Protein 8DJF (pdb70)

Solvent-accessible surface area: 11806 Å² total; per-residue (Å²): 111,83,81,80,81,53,8,69,132,7,22,12,0,3,2,10,5,1,26,115,103,15,5,1,0,0,0,10,4,95,28,72,21,0,4,40,3,76,95,110,44,168,96,70,81,20,7,121,0,76,13,0,0,4,0,9,10,28,2,70,64,44,55,0,7,0,0,2,2,0,3,34,13,106,97,47,33,52,19,50,111,171,84,57,116,27,1,9,0,16,46,0,42,28,171,81,19,120,55,58,81,46,34,83,112,15,56,164,132,92,2,57,0,0,4,11,10,15,7,4,132,99,4,0,0,1,0,0,5,35,7,8,130,92,92,226,77,88,26,67,0,2,0,15,6,0,73,56,68,37,103,86,20,22,92,20,1,102,49,22,78,12,0,7,0,8,4,7,9,50,109,30,51,25,0,9,0,0,6,20,49,33,0,107,0,49,13,2,73,18,83,26,81,1,77,21,98,142,110,30,133,65,32,15,50,22,49,88,156,35,45,0,13,0,12,15,10,0,46,67,4,14,0,0,0,0,0,31,66,58,5,6,0,0,0,0,16,70,114,9,75,74,66,70,70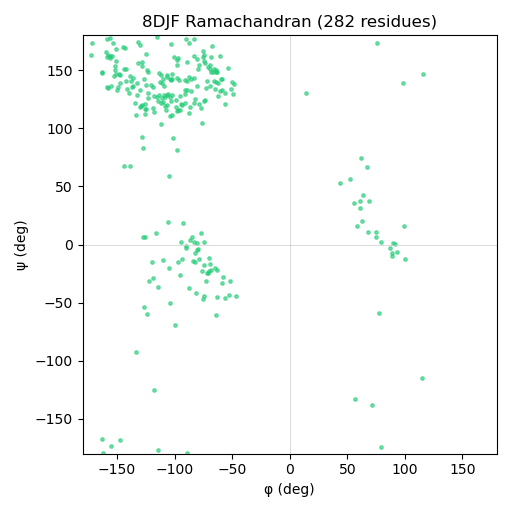,26,103,18,60,10,150,12,0,1,6,3,10,14,2,25,119,113,27,85,13,0,19,0,0,4,2,41,119,7,28,0,3,2,2,60,18,88,60,53,2,24,38,71,18,68,21,46,145

Sequence (293 aa):
SNVRVLATDLAFPEGPVVMPDGSVVLVEIRAQQLTRVWPDGRRKEVVAKVPGGPNGAALGPDGKMYICNNGGFGWMPGAPAPHEYIGGSIQRVDLQSGEVVETLFDKCGEHPLKGPNDLVFDKHGGLWFTDLGKRRARDMDVGAAYYIKPGMTEITEEQVFGTLPLNGIGLSPDEATMYAAETPTGRLWAFDLSGPGEVKPKGKPICGLGGYQMFDSLAVEASGNVCVATLVSGCISVIAPDGTLVEQVPTGDRVTTNIAFGGPDLKTAYITLSGKGELIAMDWSRPGLPLNFLNK

Structure (mmCIF, N/CA/C/O backbone):
data_8DJF
#
_entry.id   8DJF
#
_cell.length_a   47.510
_cell.length_b   47.510
_cell.length_c   199.020
_cell.angle_alpha   90.000
_cell.angle_beta   90.000
_cell.angle_gamma   120.000
#
_symmetry.space_group_name_H-M   'P 32 2 1'
#
loop_
_entity.id
_entity.type
_entity.pdbx_description
1 polymer Gluconolactonase
2 non-polymer 'CALCIUM ION'
3 non-polymer 'SODIUM ION'
4 non-polymer (5S)-5-methyloxolane-2,2-diol
5 water water
#
loop_
_atom_site.group_PDB
_atom_site.id
_atom_site.type_symbol
_atom_site.label_atom_id
_atom_site.label_alt_id
_atom_site.label_comp_id
_atom_site.label_asym_id
_atom_site.label_entity_id
_atom_site.label_seq_id
_atom_site.pdbx_PDB_ins_code
_atom_site.Cartn_x
_atom_site.Cartn_y
_atom_site.Cartn_z
_atom_site.occupancy
_atom_site.B_iso_or_equiv
_atom_site.auth_seq_id
_atom_site.auth_comp_id
_atom_site.auth_asym_id
_atom_site.auth_atom_id
_atom_site.pdbx_PDB_model_num
ATOM 1 N N . SER A 1 5 ? 11.25012 -16.87264 -17.42719 1.000 73.39804 2 SER A N 1
ATOM 2 C CA . SER A 1 5 ? 12.13774 -15.78301 -17.04537 1.000 76.14281 2 SER A CA 1
ATOM 3 C C . SER A 1 5 ? 13.55621 -16.30878 -16.85823 1.000 78.13751 2 SER A C 1
ATOM 4 O O . SER A 1 5 ? 13.97661 -16.58618 -15.73703 1.000 82.47502 2 SER A O 1
ATOM 11 N N . ASN A 1 6 ? 14.27912 -16.46241 -17.96583 1.000 86.95035 3 ASN A N 1
ATOM 12 C CA . ASN A 1 6 ? 15.68752 -16.85148 -17.94639 1.000 84.77262 3 ASN A CA 1
ATOM 13 C C . ASN A 1 6 ? 16.51673 -15.57588 -17.82617 1.000 84.34879 3 ASN A C 1
ATOM 14 O O . ASN A 1 6 ? 16.53885 -14.75092 -18.74579 1.000 78.37261 3 ASN A O 1
ATOM 25 N N . VAL A 1 7 ? 17.19487 -15.41218 -16.69773 1.000 69.55059 4 VAL A N 1
ATOM 26 C CA . VAL A 1 7 ? 17.92820 -14.18825 -16.39814 1.000 61.77182 4 VAL A CA 1
ATOM 27 C C . VAL A 1 7 ? 19.39128 -14.36787 -16.77074 1.000 61.04650 4 VAL A C 1
ATOM 28 O O . VAL A 1 7 ? 19.97891 -15.43194 -16.54470 1.000 57.23904 4 VAL A O 1
ATOM 41 N N . ARG A 1 8 ? 19.99001 -13.31197 -17.32095 1.000 54.16153 5 ARG A N 1
ATOM 42 C CA . ARG A 1 8 ? 21.38457 -13.33328 -17.73474 1.000 50.18419 5 ARG A CA 1
ATOM 43 C C . ARG A 1 8 ? 22.02039 -11.99104 -17.42219 1.000 46.28504 5 ARG A C 1
ATOM 44 O O . ARG A 1 8 ? 21.39787 -10.93511 -17.60413 1.000 44.49796 5 ARG A O 1
ATOM 65 N N . VAL A 1 9 ? 23.26323 -12.03799 -16.96249 1.000 44.20537 6 VAL A N 1
ATOM 66 C CA . VAL A 1 9 ? 24.02481 -10.82768 -16.68038 1.000 45.25544 6 VAL A CA 1
ATOM 67 C C . VAL A 1 9 ? 24.80383 -10.43779 -17.92759 1.000 39.89317 6 VAL A C 1
ATOM 68 O O . VAL A 1 9 ? 25.65378 -11.20397 -18.39043 1.000 45.07106 6 VAL A O 1
ATOM 81 N N . LEU A 1 10 ? 24.56167 -9.22535 -18.42314 1.000 39.34201 7 LEU A N 1
ATOM 82 C CA . LEU A 1 10 ? 25.18214 -8.74186 -19.65022 1.000 37.10216 7 LEU A CA 1
ATOM 83 C C . LEU A 1 10 ? 26.44109 -7.92213 -19.40465 1.000 45.53197 7 LEU A C 1
ATOM 84 O O . LEU A 1 10 ? 27.31606 -7.85909 -20.28024 1.000 44.15451 7 LEU A O 1
ATOM 100 N N . ALA A 1 11 ? 26.55727 -7.2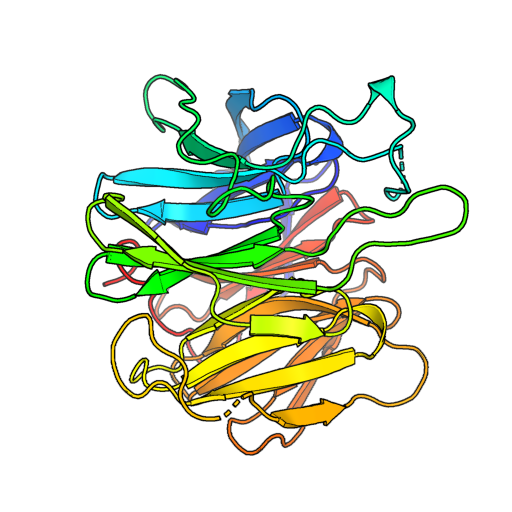9127 -18.24062 1.000 35.92054 8 ALA A N 1
ATOM 101 C CA . ALA A 1 11 ? 27.70723 -6.45164 -17.93198 1.000 36.44200 8 ALA A CA 1
ATOM 102 C C . ALA A 1 11 ? 27.75989 -6.23037 -16.43046 1.000 41.62713 8 ALA A C 1
ATOM 103 O O . ALA A 1 11 ? 26.71950 -6.16037 -15.77826 1.000 39.91180 8 ALA A O 1
ATOM 110 N N . THR A 1 12 ? 28.97914 -6.09175 -15.91557 1.000 42.64690 9 THR A N 1
ATOM 111 C CA . THR A 1 12 ? 29.26520 -5.86510 -14.50552 1.000 39.32677 9 THR A CA 1
ATOM 112 C C . THR A 1 12 ? 30.25136 -4.71030 -14.37387 1.000 43.83514 9 THR A C 1
ATOM 113 O O . THR A 1 12 ? 30.76048 -4.17482 -15.36677 1.000 43.99237 9 THR A O 1
ATOM 124 N N . ASP A 1 13 ? 30.51603 -4.31442 -13.12635 1.000 44.03957 10 ASP A N 1
ATOM 125 C CA . ASP A 1 13 ? 31.46072 -3.23559 -12.85249 1.000 41.82793 10 ASP A CA 1
ATOM 126 C C . ASP A 1 13 ? 31.00834 -1.92832 -13.49684 1.000 41.93610 10 ASP A C 1
ATOM 127 O O . ASP A 1 13 ? 31.82897 -1.10527 -13.89187 1.000 45.92608 10 ASP A O 1
ATOM 136 N N . LEU A 1 14 ? 29.69994 -1.71743 -13.60625 1.000 41.05883 11 LEU A N 1
ATOM 137 C CA . LEU A 1 14 ? 29.14648 -0.44697 -14.07319 1.000 38.37493 11 LEU A CA 1
ATOM 138 C C . LEU A 1 14 ? 28.98237 0.46731 -12.85642 1.000 42.24336 11 LEU A C 1
ATOM 139 O O . LEU A 1 14 ? 28.66918 -0.00184 -11.75656 1.000 45.10745 11 LEU A O 1
ATOM 155 N N . ALA A 1 15 ? 29.21409 1.76713 -13.05150 1.000 35.64641 12 ALA A N 1
ATOM 156 C CA . ALA A 1 15 ? 29.24601 2.72830 -11.94441 1.000 39.61742 12 ALA A CA 1
ATOM 157 C C . ALA A 1 15 ? 27.88596 3.42013 -11.86614 1.000 36.27867 12 ALA A C 1
ATOM 158 O O . ALA A 1 15 ? 27.69536 4.54973 -12.31857 1.000 34.66628 12 ALA A O 1
ATOM 165 N N . PHE A 1 16 ? 26.94092 2.72542 -11.22956 1.000 38.49278 13 PHE A N 1
ATOM 166 C CA . PHE A 1 16 ? 25.53595 3.09962 -11.07762 1.000 35.76920 13 PHE A CA 1
ATOM 167 C C . PHE A 1 16 ? 24.88428 3.19076 -12.45813 1.000 30.10351 13 PHE A C 1
ATOM 168 O O . PHE A 1 16 ? 24.59690 4.28584 -12.96979 1.000 30.17334 13 PHE A O 1
ATOM 185 N N . PRO A 1 17 ? 24.61524 2.04647 -13.07581 1.000 29.11628 14 PRO A N 1
ATOM 186 C CA . PRO A 1 17 ? 23.96615 2.05882 -14.39433 1.000 28.09202 14 PRO A CA 1
ATOM 187 C C . PRO A 1 17 ? 22.54047 2.59349 -14.32605 1.000 28.59687 14 PRO A C 1
ATOM 188 O O . PRO A 1 17 ? 21.81676 2.40050 -13.33894 1.000 29.23029 14 PRO A O 1
ATOM 199 N N . GLU A 1 18 ? 22.13185 3.23279 -15.42285 1.000 25.95848 15 GLU A N 1
ATOM 200 C CA . GLU A 1 18 ? 20.78200 3.76705 -15.56353 1.000 25.16150 15 GLU A CA 1
ATOM 201 C C . GLU A 1 18 ? 20.52694 4.02262 -17.05584 1.000 25.16815 15 GLU A C 1
ATOM 202 O O . GLU A 1 18 ? 21.39531 3.79187 -17.89264 1.000 26.31137 15 GLU A O 1
ATOM 214 N N . GLY A 1 19 ? 19.32501 4.53608 -17.36215 1.000 24.10354 16 GLY A N 1
ATOM 215 C CA . GLY A 1 19 ? 18.93280 4.94183 -18.70055 1.000 23.65890 16 GLY A CA 1
ATOM 216 C C . GLY A 1 19 ? 19.31503 4.00473 -19.80846 1.000 25.69171 16 GLY A C 1
ATOM 217 O O . GLY A 1 19 ? 19.89687 4.43823 -20.80205 1.000 26.66109 16 GLY A O 1
ATOM 221 N N . PRO A 1 20 ? 18.96324 2.72203 -19.70650 1.000 25.03459 17 PRO A N 1
ATOM 222 C CA . PRO A 1 20 ? 19.28711 1.80049 -20.81821 1.000 25.16992 17 PRO A CA 1
ATOM 223 C C . PRO A 1 20 ? 18.46106 2.09752 -22.04072 1.000 25.37113 17 PRO A C 1
ATOM 224 O O . PRO A 1 20 ? 17.24691 2.26538 -21.94809 1.000 25.24361 17 PRO A O 1
ATOM 235 N N . VAL A 1 21 ? 19.12500 2.09434 -23.20556 1.000 24.50394 18 VAL A N 1
ATOM 236 C CA . VAL A 1 21 ? 18.47295 2.21398 -24.50468 1.000 24.95981 18 VAL A CA 1
ATOM 237 C C . VAL A 1 21 ? 18.93634 1.02217 -25.34792 1.000 23.49480 18 VAL A C 1
ATOM 238 O O . VAL A 1 21 ? 20.13694 0.83587 -25.54984 1.000 24.52457 18 VAL A O 1
ATOM 251 N N . VAL A 1 22 ? 18.00392 0.15769 -25.73183 1.000 24.40011 19 VAL A N 1
ATOM 252 C CA . VAL A 1 22 ? 18.33509 -1.12659 -26.34231 1.000 24.86738 19 VAL A CA 1
ATOM 253 C C . VAL A 1 22 ? 18.21206 -0.92056 -27.83855 1.000 25.37096 19 VAL A C 1
ATOM 254 O O . VAL A 1 22 ? 17.11922 -0.64723 -28.33951 1.000 27.13887 19 VAL A O 1
ATOM 267 N N . MET A 1 23 ? 19.32038 -1.03396 -28.52703 1.000 26.30208 20 MET A N 1
ATOM 268 C CA . MET A 1 23 ? 19.39321 -0.77168 -29.95752 1.000 27.04516 20 MET A CA 1
ATOM 269 C C . MET A 1 23 ? 18.77860 -1.92958 -30.72145 1.000 28.07621 20 MET A C 1
ATOM 270 O O . MET A 1 23 ? 18.65552 -3.04232 -30.22362 1.000 30.14022 20 MET A O 1
ATOM 284 N N . PRO A 1 24 ? 18.51077 -1.74784 -32.01455 1.000 29.65512 21 PRO A N 1
ATOM 285 C CA . PRO A 1 24 ? 17.94523 -2.85939 -32.79884 1.000 30.12754 21 PRO A CA 1
ATOM 286 C C . PRO A 1 24 ? 18.80116 -4.10847 -32.83440 1.000 31.48627 21 PRO A C 1
ATOM 287 O O . PRO A 1 24 ? 18.24697 -5.21702 -32.91972 1.000 41.27210 21 PRO A O 1
ATOM 298 N N . ASP A 1 25 ? 20.13828 -3.98310 -32.80792 1.000 31.93279 22 ASP A N 1
ATOM 299 C CA . ASP A 1 25 ? 21.03035 -5.12623 -32.83080 1.000 33.42203 22 ASP A CA 1
ATOM 300 C C . ASP A 1 25 ? 21.20853 -5.79744 -31.47578 1.000 35.77272 22 ASP A C 1
ATOM 301 O O . ASP A 1 25 ? 21.96249 -6.78001 -31.37485 1.000 40.09949 22 ASP A O 1
ATOM 310 N N . GLY A 1 26 ? 20.53805 -5.30527 -30.45472 1.000 33.09598 23 GLY A N 1
ATOM 311 C CA . GLY A 1 26 ? 20.66337 -5.85275 -29.11583 1.000 38.03610 23 GLY A CA 1
ATOM 312 C C . GLY A 1 26 ? 21.79841 -5.27792 -28.29316 1.000 35.33241 23 GLY A C 1
ATOM 313 O O . GLY A 1 26 ? 21.95322 -5.64801 -27.12001 1.000 33.61503 23 GLY A O 1
ATOM 317 N N . SER A 1 27 ? 22.60439 -4.38970 -28.85410 1.000 32.68393 24 SER A N 1
ATOM 318 C CA . SER A 1 27 ? 23.51579 -3.61890 -28.02539 1.000 31.90101 24 SER A CA 1
ATOM 319 C C . SER A 1 27 ? 22.72006 -2.62376 -27.16817 1.000 28.83220 24 SER A C 1
ATOM 320 O O . SER A 1 27 ? 21.55808 -2.28555 -27.44443 1.000 28.75416 24 SER A O 1
ATOM 328 N N . VAL A 1 28 ? 23.30518 -2.24383 -26.02059 1.000 28.57350 25 VAL A N 1
ATOM 329 C CA . VAL A 1 28 ? 22.64918 -1.33022 -25.08391 1.000 27.24858 25 VAL A CA 1
ATOM 330 C C . VAL A 1 28 ? 23.54882 -0.13037 -24.85216 1.000 27.08800 25 VAL A C 1
ATOM 331 O O . VAL A 1 28 ? 24.73685 -0.29339 -24.56873 1.000 32.18384 25 VAL A O 1
ATOM 344 N N . VAL A 1 29 ? 23.01331 1.06452 -25.05145 1.000 26.07552 26 VAL A N 1
ATOM 345 C CA . VAL A 1 29 ? 23.68969 2.29504 -24.65552 1.000 26.03033 26 VAL A CA 1
ATOM 346 C C . VAL A 1 29 ? 23.02679 2.74860 -23.36862 1.000 27.26027 26 VAL A C 1
ATOM 347 O O . VAL A 1 29 ? 21.79383 2.81794 -23.29683 1.000 27.39874 26 VAL A O 1
ATOM 360 N N . LEU A 1 30 ? 23.83003 3.01884 -22.34887 1.000 25.51117 27 LEU A N 1
ATOM 361 C CA . LEU A 1 30 ? 23.27903 3.38029 -21.05003 1.000 26.33960 27 LEU A CA 1
ATOM 362 C C . LEU A 1 30 ? 24.17648 4.40259 -20.38105 1.000 26.04679 27 LEU A C 1
ATOM 363 O O . LEU A 1 30 ? 25.30178 4.66020 -20.81289 1.000 26.51664 27 LEU A O 1
ATOM 379 N N . VAL A 1 31 ? 23.67720 4.97522 -19.27568 1.000 29.02193 28 VAL A N 1
ATOM 380 C CA . VAL A 1 31 ? 24.45465 5.95676 -18.53315 1.000 25.66052 28 VAL A CA 1
ATOM 381 C C . VAL A 1 31 ? 25.02426 5.27522 -17.30556 1.000 28.03999 28 VAL A C 1
ATOM 382 O O . VAL A 1 31 ? 24.46004 4.30188 -16.80418 1.000 27.15101 28 VAL A O 1
ATOM 395 N N . GLU A 1 32 ? 26.22057 5.70290 -16.90897 1.000 28.84850 29 GLU A N 1
ATOM 396 C CA . GLU A 1 32 ? 26.82055 5.38104 -15.61327 1.000 32.04346 29 GLU A CA 1
ATOM 397 C C . GLU A 1 32 ? 26.85489 6.69067 -14.83809 1.000 36.64034 29 GLU A C 1
ATOM 398 O O . GLU A 1 32 ? 27.68495 7.56601 -15.12066 1.000 31.53016 29 GLU A O 1
ATOM 410 N N . ILE A 1 33 ? 25.93201 6.84379 -13.88654 1.000 30.51959 30 ILE A N 1
ATOM 411 C CA . ILE A 1 33 ? 25.79250 8.13283 -13.23659 1.000 35.06421 30 ILE A CA 1
ATOM 412 C C . ILE A 1 33 ? 27.06986 8.47329 -12.48570 1.000 32.66252 30 ILE A C 1
ATOM 413 O O . ILE A 1 33 ? 27.54771 9.61029 -12.53433 1.000 34.42865 30 ILE A O 1
ATOM 429 N N . ARG A 1 34 ? 27.61717 7.49853 -11.74735 1.000 33.52584 31 ARG A N 1
ATOM 430 C CA . ARG A 1 34 ? 28.77204 7.74837 -10.88649 1.000 36.73014 31 ARG A CA 1
ATOM 431 C C . ARG A 1 34 ? 30.04744 7.93791 -11.69248 1.000 39.90465 31 ARG A C 1
ATOM 432 O O . ARG A 1 34 ? 30.90452 8.72395 -11.28580 1.000 38.91646 31 ARG A O 1
ATOM 453 N N . ALA A 1 35 ? 30.17370 7.28267 -12.84753 1.000 36.03140 32 ALA A N 1
ATOM 454 C CA . ALA A 1 35 ? 31.33719 7.46969 -13.70697 1.000 41.27431 32 ALA A CA 1
ATOM 455 C C . ALA A 1 35 ? 31.13522 8.58343 -14.72088 1.000 37.29210 32 ALA A C 1
ATOM 456 O O . ALA A 1 35 ? 32.03462 8.83116 -15.52741 1.000 41.37628 32 ALA A O 1
ATOM 463 N N . GLN A 1 36 ? 29.96752 9.22029 -14.72492 1.000 34.17417 33 GLN A N 1
ATOM 464 C CA . GLN A 1 36 ? 29.66595 10.37396 -15.57490 1.000 34.54895 33 GLN A CA 1
ATOM 465 C C . GLN A 1 36 ? 29.96775 10.10006 -17.04285 1.000 33.39395 33 GLN A C 1
ATOM 466 O O . GLN A 1 36 ? 30.72378 10.81274 -17.70091 1.000 36.18180 33 GLN A O 1
ATOM 480 N N . GLN A 1 37 ? 29.35641 9.04793 -17.55968 1.000 32.29581 34 GLN A N 1
ATOM 481 C CA . GLN A 1 37 ? 29.64158 8.69671 -18.94160 1.000 32.15745 34 GLN A CA 1
ATOM 482 C C . GLN A 1 37 ? 28.47322 7.94040 -19.53700 1.000 32.39372 34 GLN A C 1
ATOM 483 O O . GLN A 1 37 ? 27.59879 7.43208 -18.83813 1.000 29.82131 34 GLN A O 1
ATOM 497 N N . LEU A 1 38 ? 28.46747 7.91077 -20.85611 1.000 31.45438 35 LEU A N 1
ATOM 498 C CA . LEU A 1 38 ? 27.56251 7.11536 -21.67536 1.000 32.84450 35 LEU A CA 1
ATOM 499 C C . LEU A 1 38 ? 28.37102 5.93434 -22.20009 1.000 30.05971 35 LEU A C 1
ATOM 500 O O . LEU A 1 38 ? 29.47424 6.12839 -22.72152 1.000 31.60119 35 LEU A O 1
ATOM 516 N N . THR A 1 39 ? 27.86263 4.71620 -21.99224 1.000 30.03682 36 THR A N 1
ATOM 517 C CA . THR A 1 39 ? 28.59183 3.48034 -22.25876 1.000 34.28001 36 THR A CA 1
ATOM 518 C C . THR A 1 39 ? 27.78894 2.56397 -23.17014 1.000 31.09867 36 THR A C 1
ATOM 519 O O . THR A 1 39 ? 26.56480 2.49674 -23.06821 1.000 30.32839 36 THR A O 1
ATOM 530 N N . ARG A 1 40 ? 28.48051 1.87789 -24.07561 1.000 33.93884 37 ARG A N 1
ATOM 531 C CA . ARG A 1 40 ? 27.87223 0.92150 -24.98936 1.000 31.10326 37 ARG A CA 1
ATOM 532 C C . ARG A 1 40 ? 28.26938 -0.48307 -24.57298 1.000 32.18382 37 ARG A C 1
ATOM 533 O O . ARG A 1 40 ? 29.44719 -0.76083 -24.36702 1.000 34.15291 37 ARG A O 1
ATOM 554 N N . VAL A 1 41 ? 27.28283 -1.34835 -24.39729 1.000 31.91491 38 VAL A N 1
ATOM 555 C CA . VAL A 1 41 ? 27.50456 -2.74247 -24.02311 1.000 32.57671 38 VAL A CA 1
ATOM 556 C C . VAL A 1 41 ? 27.05175 -3.59683 -25.19699 1.000 32.93740 38 VAL A C 1
ATOM 557 O O . VAL A 1 41 ? 25.88109 -3.51648 -25.60688 1.000 31.74204 38 VAL A O 1
ATOM 570 N N . TRP A 1 42 ? 27.92472 -4.40755 -25.68148 1.000 34.70767 39 TRP A N 1
ATOM 571 C CA . TRP A 1 42 ? 27.67991 -5.25865 -26.83313 1.000 36.38252 39 TRP A CA 1
ATOM 572 C C . TRP A 1 42 ? 27.29643 -6.66128 -26.39266 1.000 43.66835 39 TRP A C 1
ATOM 573 O O . TRP A 1 42 ? 27.67702 -7.10012 -25.30611 1.000 41.93601 39 TRP A O 1
ATOM 594 N N . PRO A 1 43 ? 26.56184 -7.39921 -27.23249 1.000 39.86817 40 PRO A N 1
ATOM 595 C CA . PRO A 1 43 ? 26.19936 -8.77479 -26.85481 1.000 43.08504 40 PRO A CA 1
ATOM 596 C C . PRO A 1 43 ? 27.37116 -9.73873 -26.80790 1.000 45.35397 40 PRO A C 1
ATOM 597 O O . PRO A 1 43 ? 27.25560 -10.78301 -26.14999 1.000 47.98937 40 PRO A O 1
ATOM 608 N N . ASP A 1 44 ? 28.48597 -9.46272 -27.49495 1.000 46.06619 41 ASP A N 1
ATOM 609 C CA . ASP A 1 44 ? 29.65907 -10.31614 -27.34173 1.000 48.52398 41 ASP A CA 1
ATOM 610 C C . ASP A 1 44 ? 30.42378 -10.04536 -26.03736 1.000 49.63695 41 ASP A C 1
ATOM 611 O O . ASP A 1 44 ? 31.54001 -10.54940 -25.88212 1.000 53.22146 41 ASP A O 1
ATOM 620 N N . GLY A 1 45 ? 29.85845 -9.25721 -25.11955 1.000 50.88609 42 GLY A N 1
ATOM 621 C CA . GLY A 1 45 ? 30.42238 -8.99708 -23.81232 1.000 59.95936 42 GLY A CA 1
ATOM 622 C C . GLY A 1 45 ? 31.19695 -7.69617 -23.70398 1.000 58.43579 42 GLY A C 1
ATOM 623 O O . GLY A 1 45 ? 31.24590 -7.09645 -22.62008 1.000 57.51223 42 GLY A O 1
ATOM 627 N N A ARG A 1 46 ? 31.79942 -7.24785 -24.80062 0.480 50.03477 43 ARG A N 1
ATOM 628 N N B ARG A 1 46 ? 31.79541 -7.24462 -24.79715 0.520 50.03038 43 ARG A N 1
ATOM 629 C CA A ARG A 1 46 ? 32.64114 -6.06464 -24.77148 0.480 50.19694 43 ARG A CA 1
ATOM 630 C CA B ARG A 1 46 ? 32.64853 -6.06915 -24.75205 0.520 50.19714 43 ARG A CA 1
ATOM 631 C C A ARG A 1 46 ? 31.83340 -4.81988 -24.39652 0.480 43.70942 43 ARG A C 1
ATOM 632 C C B ARG A 1 46 ? 31.84704 -4.81179 -24.42386 0.520 43.70118 43 ARG A C 1
ATOM 633 O O A ARG A 1 46 ? 30.61136 -4.74428 -24.57252 0.480 42.01344 43 ARG A O 1
ATOM 634 O O B ARG A 1 46 ? 30.63369 -4.73310 -24.64208 0.520 42.02957 43 ARG A O 1
ATOM 675 N N . LYS A 1 47 ? 32.54287 -3.83729 -23.84250 1.000 45.72110 44 LYS A N 1
ATOM 676 C CA . LYS A 1 47 ? 31.97477 -2.54198 -23.48863 1.000 43.53939 44 LYS A CA 1
ATOM 677 C C . LYS A 1 47 ? 32.86636 -1.43926 -24.04071 1.000 43.54913 44 LYS A C 1
ATOM 678 O O . LYS A 1 47 ? 34.08682 -1.60863 -24.11812 1.000 48.91661 44 LYS A O 1
ATOM 697 N N . GLU A 1 48 ? 32.26735 -0.31670 -24.44173 1.000 38.59135 45 GLU A N 1
ATOM 698 C CA . GLU A 1 48 ? 33.04953 0.84397 -24.85932 1.000 41.80842 45 GLU A CA 1
ATOM 699 C C . GLU A 1 48 ? 32.38549 2.08837 -24.28421 1.000 42.77572 45 GLU A C 1
ATOM 700 O O . GLU A 1 48 ? 31.16541 2.15358 -24.12435 1.000 41.27529 45 GLU A O 1
ATOM 712 N N . VAL A 1 49 ? 33.21356 3.05680 -23.92101 1.000 40.77491 46 VAL A N 1
ATOM 713 C CA . VAL A 1 49 ? 32.71112 4.34452 -23.46371 1.000 42.13980 46 VAL A CA 1
ATOM 714 C C . VAL A 1 49 ? 32.41805 5.17883 -24.70340 1.000 40.61721 46 VAL A C 1
ATOM 715 O O . VAL A 1 49 ? 33.30430 5.39152 -25.54088 1.000 38.09454 46 VAL A O 1
ATOM 728 N N . VAL A 1 50 ? 31.16650 5.61357 -24.84155 1.000 35.49532 47 VAL A N 1
ATOM 729 C CA . VAL A 1 50 ? 30.76714 6.42155 -25.99228 1.000 36.57565 47 VAL A CA 1
ATOM 730 C C . VAL A 1 50 ? 31.15685 7.87771 -25.77794 1.000 35.35766 47 VAL A C 1
ATOM 731 O O . VAL A 1 50 ? 31.60997 8.55612 -26.70294 1.000 40.45417 47 VAL A O 1
ATOM 744 N N . ALA A 1 51 ? 30.95313 8.38868 -24.56523 1.000 35.09019 48 ALA A N 1
ATOM 745 C CA . ALA A 1 51 ? 31.16552 9.79665 -24.28771 1.000 34.73236 48 ALA A CA 1
ATOM 746 C C . ALA A 1 51 ? 31.25705 10.00405 -22.78762 1.000 34.71654 48 ALA A C 1
ATOM 747 O O . ALA A 1 51 ? 30.60510 9.30039 -22.01888 1.000 36.29932 48 ALA A O 1
ATOM 754 N N . LYS A 1 52 ? 32.05935 10.98952 -22.38796 1.000 37.28977 49 LYS A N 1
ATOM 755 C CA . LYS A 1 52 ? 32.02938 11.48463 -21.01762 1.000 36.41445 49 LYS A CA 1
ATOM 756 C C . LYS A 1 52 ? 30.99200 12.59730 -20.94648 1.000 38.85550 49 LYS A C 1
ATOM 757 O O . LYS A 1 52 ? 30.95130 13.47831 -21.80746 1.000 37.62127 49 LYS A O 1
ATOM 776 N N . VAL A 1 53 ? 30.14135 12.54873 -19.93144 1.000 36.45770 50 VAL A N 1
ATOM 777 C CA . VAL A 1 53 ? 29.04732 13.50233 -19.78240 1.000 33.11862 50 VAL A CA 1
ATOM 778 C C . VAL A 1 53 ? 29.15333 14.04744 -18.36376 1.000 33.94023 50 VAL A C 1
ATOM 779 O O . VAL A 1 53 ? 28.63582 13.42827 -17.41737 1.000 37.36829 50 VAL A O 1
ATOM 792 N N . PRO A 1 54 ? 29.85144 15.16204 -18.16302 1.000 37.31929 51 PRO A N 1
ATOM 793 C CA . PRO A 1 54 ? 30.08801 15.63323 -16.79422 1.000 36.08244 51 PRO A CA 1
ATOM 794 C C . PRO A 1 54 ? 28.80603 15.91401 -16.03066 1.000 40.22331 51 PRO A C 1
ATOM 795 O O . PRO A 1 54 ? 27.84674 16.46912 -16.56112 1.000 35.11807 51 PRO A O 1
ATOM 806 N N . GLY A 1 55 ? 28.82737 15.58384 -14.74435 1.000 37.59687 52 GLY A N 1
ATOM 807 C CA . GLY A 1 55 ? 27.70565 15.88486 -13.89466 1.000 36.47073 52 GLY A CA 1
ATOM 808 C C . GLY A 1 55 ? 27.01294 14.65113 -13.37300 1.000 35.00003 52 GLY A C 1
ATOM 809 O O . GLY A 1 55 ? 27.60340 13.86839 -12.62151 1.000 39.15374 52 GLY A O 1
ATOM 813 N N . GLY A 1 56 ? 25.75726 14.46532 -13.78232 1.000 32.54271 53 GLY A N 1
ATOM 814 C CA . GLY A 1 56 ? 24.98012 13.31085 -13.39087 1.000 31.38029 53 GLY A CA 1
ATOM 815 C C . GLY A 1 56 ? 24.05205 12.80694 -14.47578 1.000 30.65955 53 GLY A C 1
ATOM 816 O O . GLY A 1 56 ? 22.82933 12.93117 -14.38317 1.000 27.71520 53 GLY A O 1
ATOM 820 N N . PRO A 1 57 ? 24.62564 12.27508 -15.55726 1.000 28.66246 54 PRO A N 1
ATOM 821 C CA . PRO A 1 57 ? 23.78770 11.66115 -16.60734 1.000 27.55944 54 PRO A CA 1
ATOM 822 C C . PRO A 1 57 ? 22.90167 10.57299 -16.02062 1.000 24.93171 54 PRO A C 1
ATOM 823 O O . PRO A 1 57 ? 23.38864 9.59923 -15.43770 1.000 28.73671 54 PRO A O 1
ATOM 834 N N . ASN A 1 58 ? 21.58619 10.73848 -16.16965 1.000 24.14413 55 ASN A N 1
ATOM 835 C CA . ASN A 1 58 ? 20.59767 9.98120 -15.38835 1.000 28.06530 55 ASN A CA 1
ATOM 836 C C . ASN A 1 58 ? 19.62240 9.16824 -16.24053 1.000 25.54427 55 ASN A C 1
ATOM 837 O O . ASN A 1 58 ? 19.14151 8.11766 -15.79146 1.000 24.08809 55 ASN A O 1
ATOM 848 N N . GLY A 1 59 ? 19.29474 9.63443 -17.44187 1.000 25.58163 56 GLY A N 1
ATOM 849 C CA . GLY A 1 59 ? 18.37565 8.92071 -18.30138 1.000 22.50478 56 GLY A CA 1
ATOM 850 C C . GLY A 1 59 ? 18.73916 9.24528 -19.73505 1.000 20.74606 56 GLY A C 1
ATOM 851 O O . GLY A 1 59 ? 19.37600 10.26539 -20.00934 1.000 22.81853 56 GLY A O 1
ATOM 855 N N . ALA A 1 60 ? 18.33057 8.36806 -20.63985 1.000 22.94785 57 ALA A N 1
ATOM 856 C CA . ALA A 1 60 ? 18.69778 8.48748 -22.04299 1.000 21.53707 57 ALA A CA 1
ATOM 857 C C . ALA A 1 60 ? 17.55687 8.04934 -22.93444 1.000 21.53764 57 ALA A C 1
ATOM 858 O O . ALA A 1 60 ? 16.81473 7.11789 -22.61572 1.000 23.18272 57 ALA A O 1
ATOM 865 N N . ALA A 1 61 ? 17.52786 8.64754 -24.12952 1.000 24.41162 58 ALA A N 1
ATOM 866 C CA . ALA A 1 61 ? 16.56988 8.25639 -25.14554 1.000 21.98392 58 ALA A CA 1
ATOM 867 C C . ALA A 1 61 ? 17.09171 8.68569 -26.50931 1.000 21.82743 58 ALA A C 1
ATOM 868 O O . ALA A 1 61 ? 17.63224 9.79167 -26.65409 1.000 25.95306 58 ALA A O 1
ATOM 875 N N . LEU A 1 62 ? 16.98751 7.78988 -27.48177 1.000 23.41332 59 LEU A N 1
ATOM 876 C CA . LEU A 1 62 ? 17.40411 8.12820 -28.83621 1.000 23.51246 59 LEU A CA 1
ATOM 877 C C . LEU A 1 62 ? 16.40820 9.07576 -29.48484 1.000 24.67145 59 LEU A C 1
ATOM 878 O O . LEU A 1 62 ? 15.18788 8.87883 -29.43344 1.000 25.19486 59 LEU A O 1
ATOM 894 N N . GLY A 1 63 ? 16.95028 10.09869 -30.12938 1.000 27.91698 60 GLY A N 1
ATOM 895 C CA . GLY A 1 63 ? 16.13198 11.13246 -30.70809 1.000 25.96918 60 GLY A CA 1
ATOM 896 C C . GLY A 1 63 ? 15.97743 11.02988 -32.20980 1.000 29.01721 60 GLY A C 1
ATOM 897 O O . GLY A 1 63 ? 16.62355 10.22627 -32.89625 1.000 31.60011 60 GLY A O 1
ATOM 901 N N . PRO A 1 64 ? 15.09510 11.88503 -32.73873 1.000 30.51203 61 PRO A N 1
ATOM 902 C CA . PRO A 1 64 ? 14.84495 11.87191 -34.19772 1.000 33.44344 61 PRO A CA 1
ATOM 903 C C . PRO A 1 64 ? 16.04865 12.26856 -35.01772 1.000 33.99522 61 PRO A C 1
ATOM 904 O O . PRO A 1 64 ? 16.09023 12.03036 -36.23424 1.000 32.86186 61 PRO A O 1
ATOM 915 N N . ASP A 1 65 ? 17.00333 12.94961 -34.42686 1.000 33.71820 62 ASP A N 1
ATOM 916 C CA . ASP A 1 65 ? 18.22201 13.31065 -35.12242 1.000 36.41964 62 ASP A CA 1
ATOM 917 C C . ASP A 1 65 ? 19.26953 12.21161 -35.03271 1.000 35.86892 62 ASP A C 1
ATOM 918 O O . ASP A 1 65 ? 20.38494 12.39864 -35.51187 1.000 37.06782 62 ASP A O 1
ATOM 927 N N . GLY A 1 66 ? 18.93606 11.06915 -34.43721 1.000 33.47423 63 GLY A N 1
ATOM 928 C CA . GLY A 1 66 ? 19.89754 10.00585 -34.24039 1.000 32.57634 63 GLY A CA 1
ATOM 929 C C . GLY A 1 66 ? 20.89987 10.24080 -33.13492 1.000 38.94490 63 GLY A C 1
ATOM 930 O O . GLY A 1 66 ? 21.83989 9.46216 -32.98737 1.000 39.09540 63 GLY A O 1
ATOM 934 N N . LYS A 1 67 ? 20.74713 11.29574 -32.36418 1.000 35.11891 64 LYS A N 1
ATOM 935 C CA . LYS A 1 67 ? 21.61170 11.55267 -31.22818 1.000 29.37350 64 LYS A CA 1
ATOM 936 C C . LYS A 1 67 ? 20.92661 11.04466 -29.95998 1.000 30.34356 64 LYS A C 1
ATOM 937 O O . LYS A 1 67 ? 19.71054 10.82842 -29.92803 1.000 28.10843 64 LYS A O 1
ATOM 956 N N . MET A 1 68 ? 21.71934 10.82993 -28.91980 1.000 28.67429 65 MET A N 1
ATOM 957 C CA . MET A 1 68 ? 21.20885 10.30548 -27.65485 1.000 28.19924 65 MET A CA 1
ATOM 958 C C . MET A 1 68 ? 20.93533 11.48632 -26.73088 1.000 27.33388 65 MET A C 1
ATOM 959 O O . MET A 1 68 ? 21.85931 12.21747 -26.35872 1.000 30.87337 65 MET A O 1
ATOM 973 N N . TYR A 1 69 ? 19.66821 11.67867 -26.37860 1.000 25.71941 66 TYR A N 1
ATOM 974 C CA . TYR A 1 69 ? 19.27680 12.74623 -25.46555 1.000 26.33556 66 TYR A CA 1
ATOM 975 C C . TYR A 1 69 ? 19.42831 12.22980 -24.04536 1.000 24.14543 66 TYR A C 1
ATOM 976 O O . TYR A 1 69 ? 19.14351 11.06136 -23.78312 1.000 24.69813 66 TYR A O 1
ATOM 994 N N . ILE A 1 70 ? 19.88679 13.11205 -23.14914 1.000 23.50484 67 ILE A N 1
ATOM 995 C CA . ILE A 1 70 ? 20.30577 12.79543 -21.78429 1.000 22.62006 67 ILE A CA 1
ATOM 996 C C . ILE A 1 70 ? 19.60985 13.75031 -20.83023 1.000 25.22303 67 ILE A C 1
ATOM 997 O O . ILE A 1 70 ? 19.66738 14.96786 -21.01384 1.000 23.91396 67 ILE A O 1
ATOM 1013 N N . CYS A 1 71 ? 19.04860 13.20573 -19.75238 1.000 23.99324 68 CYS A N 1
ATOM 1014 C CA . CYS A 1 71 ? 18.69440 13.97130 -18.55794 1.000 26.83323 68 CYS A CA 1
ATOM 1015 C C . CYS A 1 71 ? 19.92534 14.00771 -17.67821 1.000 24.96864 68 CYS A C 1
ATOM 1016 O O . CYS A 1 71 ? 20.40576 12.95140 -17.26761 1.000 25.78034 68 CYS A O 1
ATOM 1024 N N . ASN A 1 72 ? 20.45062 15.20271 -17.42082 1.000 24.00062 69 ASN A N 1
ATOM 1025 C CA . ASN A 1 72 ? 21.60087 15.36616 -16.54153 1.000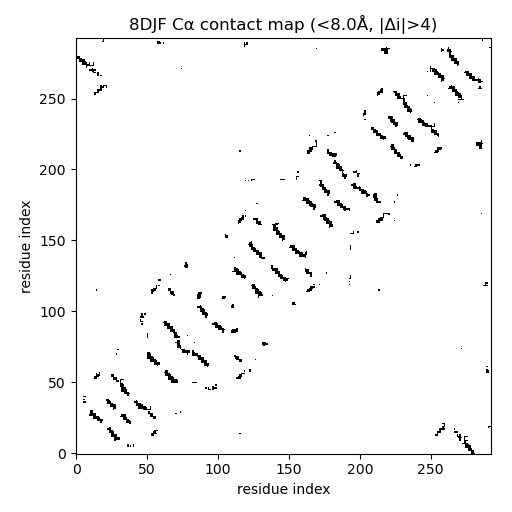 27.58762 69 ASN A CA 1
ATOM 1026 C C . ASN A 1 72 ? 21.10493 15.98155 -15.23513 1.000 27.18291 69 ASN A C 1
ATOM 1027 O O . ASN A 1 72 ? 20.63424 17.12215 -15.22515 1.000 25.90290 69 ASN A O 1
ATOM 1038 N N . ASN A 1 73 ? 21.21730 15.24489 -14.13469 1.000 27.64803 70 ASN A N 1
ATOM 1039 C CA . ASN A 1 73 ? 20.71348 15.75238 -12.86401 1.000 30.61166 70 ASN A CA 1
ATOM 1040 C C . ASN A 1 73 ? 21.69473 16.68198 -12.16787 1.000 34.91804 70 ASN A C 1
ATOM 1041 O O . ASN A 1 73 ? 21.39770 17.16121 -11.06477 1.000 32.88443 70 ASN A O 1
ATOM 1052 N N . GLY A 1 74 ? 22.83865 16.96116 -12.79035 1.000 33.69308 71 GLY A N 1
ATOM 1053 C CA . GLY A 1 74 ? 23.80044 17.89805 -12.25215 1.000 31.89010 71 GLY A CA 1
ATOM 1054 C C . GLY A 1 74 ? 24.82431 17.30903 -11.31522 1.000 34.92360 71 GLY A C 1
ATOM 1055 O O . GLY A 1 74 ? 25.77015 18.01197 -10.95559 1.000 38.75833 71 GLY A O 1
ATOM 1059 N N . GLY A 1 75 ? 24.65864 16.06743 -10.90126 1.000 34.45267 72 GLY A N 1
ATOM 1060 C CA . GLY A 1 75 ? 25.59023 15.41313 -10.01348 1.000 42.81198 72 GLY A CA 1
ATOM 1061 C C . GLY A 1 75 ? 24.93523 15.08282 -8.68432 1.000 51.31038 72 GLY A C 1
ATOM 1062 O O . GLY A 1 75 ? 24.05488 15.80574 -8.19376 1.000 44.85140 72 GLY A O 1
ATOM 1066 N N . PHE A 1 76 ? 25.36360 13.96603 -8.09713 1.000 58.05913 73 PHE A N 1
ATOM 1067 C CA . PHE A 1 76 ? 24.99431 13.55750 -6.74705 1.000 54.08243 73 PHE A CA 1
ATOM 1068 C C . PHE A 1 76 ? 26.23443 13.55137 -5.85281 1.000 63.96446 73 PHE A C 1
ATOM 1069 O O . PHE A 1 76 ? 27.35940 13.79614 -6.30600 1.000 66.98901 73 PHE A O 1
ATOM 1086 N N . GLY A 1 77 ? 26.01922 13.22919 -4.57324 1.000 73.73371 74 GLY A N 1
ATOM 1087 C CA . GLY A 1 77 ? 27.10541 12.91531 -3.66177 1.000 76.19291 74 GLY A CA 1
ATOM 1088 C C . GLY A 1 77 ? 27.08669 11.45412 -3.24885 1.000 81.17459 74 GLY A C 1
ATOM 1089 O O . GLY A 1 77 ? 26.09945 10.97526 -2.67861 1.000 84.06782 74 GLY A O 1
ATOM 1093 N N . TRP A 1 78 ? 28.17753 10.73953 -3.51317 1.000 73.40218 75 TRP A N 1
ATOM 1094 C CA . TRP A 1 78 ? 28.20841 9.28635 -3.35093 1.000 66.34870 75 TRP A CA 1
ATOM 1095 C C . TRP A 1 78 ? 28.89027 8.82822 -2.05844 1.000 57.99625 75 TRP A C 1
ATOM 1096 O O . TRP A 1 78 ? 29.97662 9.28056 -1.72660 1.000 72.16049 75 TRP A O 1
ATOM 1117 N N . MET A 1 86 ? 26.21722 4.40211 -3.15024 1.000 68.22377 83 MET A N 1
ATOM 1118 C CA . MET A 1 86 ? 24.83455 4.88045 -3.15129 1.000 72.66420 83 MET A CA 1
ATOM 1119 C C . MET A 1 86 ? 24.77026 6.41122 -3.19402 1.000 72.52572 83 MET A C 1
ATOM 1120 O O . MET A 1 86 ? 25.43593 7.08418 -2.41067 1.000 74.82264 83 MET A O 1
ATOM 1133 N N . PRO A 1 87 ? 23.97176 6.96642 -4.10813 1.000 73.77898 84 PRO A N 1
ATOM 1134 C CA . PRO A 1 87 ? 23.91301 8.42886 -4.23536 1.000 73.27325 84 PRO A CA 1
ATOM 1135 C C . PRO A 1 87 ? 23.26171 9.06884 -3.01743 1.000 75.28189 84 PRO A C 1
ATOM 1136 O O . PRO A 1 87 ? 22.58232 8.42031 -2.21801 1.000 82.26322 84 PRO A O 1
ATOM 1147 N N . GLY A 1 88 ? 23.52123 10.36390 -2.88012 1.000 72.22370 85 GLY A N 1
ATOM 1148 C CA . GLY A 1 88 ? 22.96226 11.17732 -1.82601 1.000 64.32799 85 GLY A CA 1
ATOM 1149 C C . GLY A 1 88 ? 22.92353 12.62577 -2.26416 1.000 65.23992 85 GLY A C 1
ATOM 1150 O O . GLY A 1 88 ? 23.20951 12.94973 -3.42053 1.000 61.98232 85 GLY A O 1
ATOM 1154 N N . ALA A 1 89 ? 22.55833 13.49493 -1.32729 1.000 68.43231 86 ALA A N 1
ATOM 1155 C CA . ALA A 1 89 ? 22.45848 14.91635 -1.62494 1.000 62.76518 86 ALA A CA 1
ATOM 1156 C C . ALA A 1 89 ? 23.81202 15.46064 -2.07318 1.000 68.95670 86 ALA A C 1
ATOM 1157 O O . ALA A 1 89 ? 24.82666 15.20549 -1.40709 1.000 64.48039 86 ALA A O 1
ATOM 1164 N N . PRO A 1 90 ? 23.87560 16.21835 -3.17193 1.000 73.50475 87 PRO A N 1
ATOM 1165 C CA . PRO A 1 90 ? 25.18246 16.71443 -3.63422 1.000 74.06467 87 PRO A CA 1
ATOM 1166 C C . PRO A 1 90 ? 25.68621 17.83889 -2.73525 1.000 80.65326 87 PRO A C 1
ATOM 1167 O O . PRO A 1 90 ? 24.97915 18.82131 -2.49511 1.000 82.16434 87 PRO A O 1
ATOM 1178 N N . ALA A 1 91 ? 26.89498 17.66839 -2.19369 1.000 68.29999 88 ALA A N 1
ATOM 1179 C CA . ALA A 1 91 ? 27.57792 18.81399 -1.61594 1.000 73.42697 88 ALA A CA 1
ATOM 1180 C C . ALA A 1 91 ? 27.62510 19.92020 -2.66927 1.000 74.17999 88 ALA A C 1
ATOM 1181 O O . ALA A 1 91 ? 27.55701 19.64215 -3.87593 1.000 67.56411 88 ALA A O 1
ATOM 1188 N N . PRO A 1 92 ? 27.66130 21.18801 -2.25308 1.000 83.84465 89 PRO A N 1
ATOM 1189 C CA . PRO A 1 92 ? 27.55566 22.27572 -3.25156 1.000 83.72234 89 PRO A CA 1
ATOM 1190 C C . PRO A 1 92 ? 28.45987 22.09613 -4.47178 1.000 87.60820 89 PRO A C 1
ATOM 1191 O O . PRO A 1 92 ? 27.99549 22.27959 -5.61171 1.000 80.08196 89 PRO A O 1
ATOM 1202 N N . HIS A 1 93 ? 29.72651 21.70820 -4.26849 1.000 93.84664 90 HIS A N 1
ATOM 1203 C CA . HIS A 1 93 ? 30.68206 21.65560 -5.37298 1.000 93.61047 90 HIS A CA 1
ATOM 1204 C C . HIS A 1 93 ? 30.40008 20.49836 -6.33097 1.000 87.38296 90 HIS A C 1
ATOM 1205 O O . HIS A 1 93 ? 30.79243 20.56174 -7.50033 1.000 84.83835 90 HIS A O 1
ATOM 1219 N N . GLU A 1 94 ? 29.73250 19.43972 -5.86687 1.000 77.59294 91 GLU A N 1
ATOM 1220 C CA . GLU A 1 94 ? 29.43813 18.28095 -6.70373 1.000 71.23417 91 GLU A CA 1
ATOM 1221 C C . GLU A 1 94 ? 28.23901 18.49909 -7.62334 1.000 63.33919 91 GLU A C 1
ATOM 1222 O O . GLU A 1 94 ? 27.92938 17.61134 -8.42143 1.000 63.83607 91 GLU A O 1
ATOM 1234 N N . TYR A 1 95 ? 27.56026 19.64198 -7.52770 1.000 55.77584 92 TYR A N 1
ATOM 1235 C CA . TYR A 1 95 ? 26.38213 19.95661 -8.33456 1.000 47.18446 92 TYR A CA 1
ATOM 1236 C C . TYR A 1 95 ? 26.71818 21.07645 -9.31558 1.000 51.03531 92 TYR A C 1
ATOM 1237 O O . TYR A 1 95 ? 27.19914 22.13996 -8.90540 1.000 49.51847 92 TYR A O 1
ATOM 1255 N N . ILE A 1 96 ? 26.46427 20.83888 -10.60839 1.000 48.04548 93 ILE A N 1
ATOM 1256 C CA . ILE A 1 96 ? 26.74843 21.82218 -11.64976 1.000 49.27144 93 ILE A CA 1
ATOM 1257 C C . ILE A 1 96 ? 25.49056 22.31056 -12.36163 1.000 45.81352 93 ILE A C 1
ATOM 1258 O O . ILE A 1 96 ? 25.59327 22.97646 -13.39506 1.000 50.13937 93 ILE A O 1
ATOM 1274 N N . GLY A 1 97 ? 24.30744 21.96890 -11.85882 1.000 40.24495 94 GLY A N 1
ATOM 1275 C CA . GLY A 1 97 ? 23.07439 22.40525 -12.48450 1.000 39.28206 94 GLY A CA 1
ATOM 1276 C C . GLY A 1 97 ? 22.47019 21.34223 -13.36942 1.000 34.09827 94 GLY A C 1
ATOM 1277 O O . GLY A 1 97 ? 23.18839 20.66173 -14.11459 1.000 39.52838 94 GLY A O 1
ATOM 1281 N N . GLY A 1 98 ? 21.15651 21.18546 -13.32324 1.000 34.52692 95 GLY A N 1
ATOM 1282 C CA . GLY A 1 98 ? 20.52345 20.20139 -14.17220 1.000 28.57640 95 GLY A CA 1
ATOM 1283 C C . GLY A 1 98 ? 20.38275 20.69417 -15.58379 1.000 28.36629 95 GLY A C 1
ATOM 1284 O O . GLY A 1 98 ? 20.36021 21.90083 -15.80876 1.000 30.11729 95 GLY A O 1
ATOM 1288 N N . SER A 1 99 ? 20.32065 19.75240 -16.52382 1.000 27.29099 96 SER A N 1
ATOM 1289 C CA . SER A 1 99 ? 20.18156 20.13421 -17.92255 1.000 27.95994 96 SER A CA 1
ATOM 1290 C C . SER A 1 99 ? 19.63523 18.98712 -18.75491 1.000 27.58120 96 SER A C 1
ATOM 1291 O O . SER A 1 99 ? 19.56728 17.82983 -18.33059 1.000 25.64516 96 SER A O 1
ATOM 1299 N N . ILE A 1 100 ? 19.20933 19.34897 -19.96144 1.000 29.25143 97 ILE A N 1
ATOM 1300 C CA . ILE A 1 100 ? 18.93545 18.40309 -21.02553 1.000 27.90938 97 ILE A CA 1
ATOM 1301 C C . ILE A 1 100 ? 20.06573 18.52692 -22.03268 1.000 25.71346 97 ILE A C 1
ATOM 1302 O O . ILE A 1 100 ? 20.39404 19.64488 -22.47096 1.000 27.38932 97 ILE A O 1
ATOM 1318 N N . GLN A 1 101 ? 20.66647 17.39230 -22.38739 1.000 28.64377 98 GLN A N 1
ATOM 1319 C CA . GLN A 1 101 ? 21.81587 17.34520 -23.27644 1.000 28.78947 98 GLN A CA 1
ATOM 1320 C C . GLN A 1 101 ? 21.60314 16.33613 -24.38834 1.000 26.02374 98 GLN A C 1
ATOM 1321 O O . GLN A 1 101 ? 20.65683 15.55472 -24.38962 1.000 26.22031 98 GLN A O 1
ATOM 1335 N N . ARG A 1 102 ? 22.53579 16.35020 -25.34066 1.000 31.55264 99 ARG A N 1
ATOM 1336 C CA . ARG A 1 102 ? 22.47171 15.55691 -26.55526 1.000 34.41965 99 ARG A CA 1
ATOM 1337 C C . ARG A 1 102 ? 23.88377 15.07942 -26.85109 1.000 28.55548 99 ARG A C 1
ATOM 1338 O O . ARG A 1 102 ? 24.82051 15.88052 -26.80703 1.000 34.17289 99 ARG A O 1
ATOM 1359 N N . VAL A 1 103 ? 24.03745 13.79940 -27.16338 1.000 29.14437 100 VAL A N 1
ATOM 1360 C CA . VAL A 1 103 ? 25.34948 13.22959 -27.43869 1.000 34.12494 100 VAL A CA 1
ATOM 1361 C C . VAL A 1 103 ? 25.37669 12.59993 -28.82645 1.000 35.68947 100 VAL A C 1
ATOM 1362 O O . VAL A 1 103 ? 24.52311 11.77082 -29.16687 1.000 34.34717 100 VAL A O 1
ATOM 1375 N N . ASP A 1 104 ? 26.39986 12.94967 -29.60286 1.000 42.22474 101 ASP A N 1
ATOM 1376 C CA . ASP A 1 104 ? 26.66068 12.29203 -30.87547 1.000 45.23038 101 ASP A CA 1
ATOM 1377 C C . ASP A 1 104 ? 27.30186 10.93238 -30.61467 1.000 42.86555 101 ASP A C 1
ATOM 1378 O O . ASP A 1 104 ? 28.40111 10.85335 -30.05585 1.000 43.29434 101 ASP A O 1
ATOM 1387 N N . LEU A 1 105 ? 26.61710 9.86736 -31.02394 1.000 41.92050 102 LEU A N 1
ATOM 1388 C CA . LEU A 1 105 ? 27.04792 8.50517 -30.74841 1.000 40.79344 102 LEU A CA 1
ATOM 1389 C C . LEU A 1 105 ? 28.22415 8.07672 -31.60667 1.000 52.56435 102 LEU A C 1
ATOM 1390 O O . LEU A 1 105 ? 28.64702 6.91557 -31.51047 1.000 54.24016 102 LEU A O 1
ATOM 1406 N N . GLN A 1 106 ? 28.73431 8.98288 -32.44499 1.000 48.21934 103 GLN A N 1
ATOM 1407 C CA . GLN A 1 106 ? 29.85174 8.73569 -33.35750 1.000 49.81358 103 GLN A CA 1
ATOM 1408 C C . GLN A 1 106 ? 31.09009 9.54358 -33.01704 1.000 48.25218 103 GLN A C 1
ATOM 1409 O O . GLN A 1 106 ? 32.20463 9.04404 -33.15876 1.000 55.28452 103 GLN A O 1
ATOM 1423 N N . SER A 1 107 ? 30.92100 10.77926 -32.55237 1.000 53.18084 104 SER A N 1
ATOM 1424 C CA . SER A 1 107 ? 32.02626 11.61927 -32.12728 1.000 52.68879 104 SER A CA 1
ATOM 1425 C C . SER A 1 107 ? 32.15592 11.75998 -30.62199 1.000 58.71420 104 SER A C 1
ATOM 1426 O O . SER A 1 107 ? 33.23352 12.14139 -30.15289 1.000 56.51416 104 SER A O 1
ATOM 1434 N N . GLY A 1 108 ? 31.09008 11.48451 -29.85967 1.000 49.34231 105 GLY A N 1
ATOM 1435 C CA . GLY A 1 108 ? 31.07461 11.74242 -28.44715 1.000 51.97100 105 GLY A CA 1
ATOM 1436 C C . GLY A 1 108 ? 30.82231 13.18222 -28.07094 1.000 47.91593 105 GLY A C 1
ATOM 1437 O O . GLY A 1 108 ? 30.86466 13.50561 -26.88006 1.000 47.52271 105 GLY A O 1
ATOM 1441 N N . GLU A 1 109 ? 30.59252 14.06369 -29.04046 1.000 50.49896 106 GLU A N 1
ATOM 1442 C CA . GLU A 1 109 ? 30.33287 15.46421 -28.73666 1.000 53.37165 106 GLU A CA 1
ATOM 1443 C C . GLU A 1 109 ? 29.06923 15.60404 -27.89952 1.000 46.24744 106 GLU A C 1
ATOM 1444 O O . GLU A 1 109 ? 28.01617 15.06929 -28.25807 1.000 43.18686 106 GLU A O 1
ATOM 1456 N N A VAL A 1 110 ? 29.16991 16.33605 -26.79181 0.410 48.18730 107 VAL A N 1
ATOM 1457 N N B VAL A 1 110 ? 29.17823 16.34203 -26.79534 0.590 48.20976 107 VAL A N 1
ATOM 1458 C CA A VAL A 1 110 ? 28.04165 16.60228 -25.90823 0.410 45.61083 107 VAL A CA 1
ATOM 1459 C CA B VAL A 1 110 ? 28.06773 16.62283 -25.89399 0.590 45.61481 107 VAL A CA 1
ATOM 1460 C C A VAL A 1 110 ? 27.67043 18.07171 -26.03358 0.410 47.25940 107 VAL A C 1
ATOM 1461 C C B VAL A 1 110 ? 27.67913 18.08333 -26.05906 0.590 47.30497 107 VAL A C 1
ATOM 1462 O O A VAL A 1 110 ? 28.53062 18.95141 -25.89866 0.410 48.16341 107 VAL A O 1
ATOM 1463 O O B VAL A 1 110 ? 28.53759 18.97111 -25.97551 0.590 48.22107 107 VAL A O 1
ATOM 1488 N N . GLU A 1 111 ? 26.38812 18.33556 -26.26703 1.000 39.59155 108 GLU A N 1
ATOM 1489 C CA . GLU A 1 111 ? 25.86382 19.68866 -26.36692 1.000 36.42659 108 GLU A CA 1
ATOM 1490 C C . GLU A 1 111 ? 24.76334 19.81952 -25.32769 1.000 37.68935 108 GLU A C 1
ATOM 1491 O O . GLU A 1 111 ? 23.93375 18.91349 -25.16931 1.000 36.62763 108 GLU A O 1
ATOM 1503 N N . THR A 1 112 ? 24.79444 20.91920 -24.58640 1.000 37.14779 109 THR A N 1
ATOM 1504 C CA . THR A 1 112 ? 23.72846 21.25849 -23.65688 1.000 37.74293 109 THR A CA 1
ATOM 1505 C C . THR A 1 112 ? 22.64002 22.00610 -24.40892 1.000 33.19624 109 THR A C 1
ATOM 1506 O O . THR A 1 112 ? 22.93086 22.94430 -25.16059 1.000 38.83835 109 THR A O 1
ATOM 1517 N N . LEU A 1 113 ? 21.39404 21.58762 -24.20887 1.000 32.82671 110 LEU A N 1
ATOM 1518 C CA . LEU A 1 113 ? 20.25105 22.16034 -24.91145 1.000 36.95605 110 LEU A CA 1
ATOM 1519 C C . LEU A 1 113 ? 19.43079 23.10783 -24.04988 1.000 34.73032 110 LEU A C 1
ATOM 1520 O O . LEU A 1 113 ? 19.10229 24.21661 -24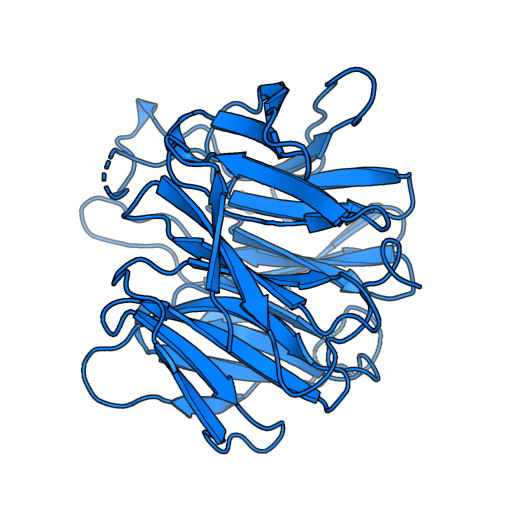.49369 1.000 34.93548 110 LEU A O 1
ATOM 1536 N N . PHE A 1 114 ? 19.05847 22.65894 -22.84854 1.000 33.67325 111 PHE A N 1
ATOM 1537 C CA . PHE A 1 114 ? 18.26733 23.45339 -21.92539 1.000 29.80762 111 PHE A CA 1
ATOM 1538 C C . PHE A 1 114 ? 18.85247 23.30924 -20.52900 1.000 30.74164 111 PHE A C 1
ATOM 1539 O O . PHE A 1 114 ? 19.16002 22.18960 -20.08468 1.000 30.84945 111 PHE A O 1
ATOM 1556 N N . ASP A 1 115 ? 18.95424 24.43007 -19.81789 1.000 33.75778 112 ASP A N 1
ATOM 1557 C CA . ASP A 1 115 ? 19.27886 24.35216 -18.39760 1.000 33.56926 112 ASP A CA 1
ATOM 1558 C C . ASP A 1 115 ? 18.26549 25.08826 -17.53077 1.000 34.90830 112 ASP A C 1
ATOM 1559 O O . ASP A 1 115 ? 18.46792 25.20943 -16.31114 1.000 33.76408 112 ASP A O 1
ATOM 1568 N N . LYS A 1 116 ? 17.18032 25.56991 -18.12420 1.000 33.42932 113 LYS A N 1
ATOM 1569 C CA . LYS A 1 116 ? 16.16247 26.32831 -17.41868 1.000 32.15958 113 LYS A CA 1
ATOM 1570 C C . LYS A 1 116 ? 14.86490 26.19508 -18.19347 1.000 36.61481 113 LYS A C 1
ATOM 1571 O O . LYS A 1 116 ? 14.85793 25.81568 -19.36902 1.000 36.36669 113 LYS A O 1
ATOM 1590 N N . CYS A 1 117 ? 13.76530 26.47354 -17.50301 1.000 35.86389 114 CYS A N 1
ATOM 1591 C CA . CYS A 1 117 ? 12.44919 26.62493 -18.11216 1.000 32.09927 114 CYS A CA 1
ATOM 1592 C C . CYS A 1 117 ? 11.89621 27.95455 -17.62792 1.000 37.60837 114 CYS A C 1
ATOM 1593 O O . CYS A 1 117 ? 11.80007 28.18465 -16.41865 1.000 37.93830 114 CYS A O 1
ATOM 1601 N N . GLY A 1 118 ? 11.60259 28.85790 -18.55906 1.000 36.39674 115 GLY A N 1
ATOM 1602 C CA . GLY A 1 118 ? 11.28946 30.22094 -18.16254 1.000 38.98334 115 GLY A CA 1
ATOM 1603 C C . GLY A 1 118 ? 12.43866 30.77399 -17.34829 1.000 46.14376 115 GLY A C 1
ATOM 1604 O O . GLY A 1 118 ? 13.60877 30.62723 -17.71178 1.000 48.06084 115 GLY A O 1
ATOM 1608 N N . GLU A 1 119 ? 12.11968 31.39759 -16.21411 1.000 48.09893 116 GLU A N 1
ATOM 1609 C CA . GLU A 1 119 ? 13.14407 31.97522 -15.36008 1.000 53.04708 116 GLU A CA 1
ATOM 1610 C C . GLU A 1 119 ? 13.60376 31.01161 -14.27278 1.000 50.07013 116 GLU A C 1
ATOM 1611 O O . GLU A 1 119 ? 14.19618 31.45507 -13.28278 1.000 60.21175 116 GLU A O 1
ATOM 1623 N N . HIS A 1 120 ? 13.35384 29.71196 -14.43363 1.000 43.64990 117 HIS A N 1
ATOM 1624 C CA . HIS A 1 120 ? 13.63383 28.73356 -13.38697 1.000 40.11696 117 HIS A CA 1
ATOM 1625 C C . HIS A 1 120 ? 14.64754 27.70180 -13.85677 1.000 36.56491 117 HIS A C 1
ATOM 1626 O O . HIS A 1 120 ? 14.37142 26.95517 -14.81017 1.000 37.15295 117 HIS A O 1
ATOM 1640 N N . PRO A 1 121 ? 15.81891 27.62703 -13.22718 1.000 36.55106 118 PRO A N 1
ATOM 1641 C CA . PRO A 1 121 ? 16.76240 26.55659 -13.55998 1.000 33.12083 118 PRO A CA 1
ATOM 1642 C C . PRO A 1 121 ? 16.15542 25.17777 -13.34688 1.000 36.32995 118 PRO A C 1
ATOM 1643 O O . PRO A 1 121 ? 15.40801 24.95709 -12.39779 1.000 33.44351 118 PRO A O 1
ATOM 1654 N N . LEU A 1 122 ? 16.48611 24.25355 -14.24546 1.000 31.95867 119 LEU A N 1
ATOM 1655 C CA . LEU A 1 122 ? 16.21685 22.83453 -14.03840 1.000 29.00549 119 LEU A CA 1
ATOM 1656 C C . LEU A 1 122 ? 17.05344 22.31354 -12.87358 1.000 34.16035 119 LEU A C 1
ATOM 1657 O O . LEU A 1 122 ? 18.21377 22.70392 -12.69484 1.000 35.33740 119 LEU A O 1
ATOM 1673 N N . LYS A 1 123 ? 16.45196 21.44806 -12.05785 1.000 33.15409 120 LYS A N 1
ATOM 1674 C CA . LYS A 1 123 ? 17.13187 21.02266 -10.84376 1.000 30.50220 120 LYS A CA 1
ATOM 1675 C C . LYS A 1 123 ? 17.77890 19.66841 -11.05833 1.000 28.44239 120 LYS A C 1
ATOM 1676 O O . LYS A 1 123 ? 19.00520 19.57657 -11.13560 1.000 33.84380 120 LYS A O 1
ATOM 1695 N N . GLY A 1 124 ? 16.97963 18.62266 -11.18611 1.000 27.90248 121 GLY A N 1
ATOM 1696 C CA . GLY A 1 124 ? 17.49539 17.28505 -11.30615 1.000 28.14435 121 GLY A CA 1
ATOM 1697 C C . GLY A 1 124 ? 16.75735 16.45176 -12.34159 1.000 26.03248 121 GLY A C 1
ATOM 1698 O O . GLY A 1 124 ? 16.10558 15.45376 -12.01259 1.000 25.84909 121 GLY A O 1
ATOM 1702 N N . PRO A 1 125 ? 16.88482 16.80956 -13.62341 1.000 26.42663 122 PRO A N 1
ATOM 1703 C CA . PRO A 1 125 ? 16.27157 15.99621 -14.67191 1.000 23.95115 122 PRO A CA 1
ATOM 1704 C C . PRO A 1 125 ? 16.62930 14.52513 -14.52114 1.000 22.49004 122 PRO A C 1
ATOM 1705 O O . PRO A 1 125 ? 17.77986 14.15744 -14.24185 1.000 24.20698 122 PRO A O 1
ATOM 1716 N N . ASN A 1 126 ? 15.63613 13.66479 -14.76447 1.000 21.66294 123 ASN A N 1
ATOM 1717 C CA . ASN A 1 126 ? 15.80755 12.25247 -14.41017 1.000 21.35095 123 ASN A CA 1
ATOM 1718 C C . ASN A 1 126 ? 15.61997 11.26322 -15.55577 1.000 25.31424 123 ASN A C 1
ATOM 1719 O O . ASN A 1 126 ? 16.54079 10.51399 -15.89313 1.000 21.83914 123 ASN A O 1
ATOM 1730 N N . ASP A 1 127 ? 14.44606 11.24021 -16.16171 1.000 21.93570 124 ASP A N 1
ATOM 1731 C CA . ASP A 1 127 ? 14.22031 10.34839 -17.29710 1.000 22.59417 124 ASP A CA 1
ATOM 1732 C C . ASP A 1 127 ? 13.33427 11.02955 -18.33384 1.000 22.87854 124 ASP A C 1
ATOM 1733 O O . ASP A 1 127 ? 12.78985 12.11265 -18.11034 1.000 22.97046 124 ASP A O 1
ATOM 1742 N N . LEU A 1 128 ? 13.23180 10.40823 -19.51301 1.000 21.32600 125 LEU A N 1
ATOM 1743 C CA . LEU A 1 128 ? 12.62946 11.09670 -20.65601 1.000 22.17505 125 LEU A CA 1
ATOM 1744 C C . LEU A 1 128 ? 12.08461 10.11051 -21.68729 1.000 21.53132 125 LEU A C 1
ATOM 1745 O O . LEU A 1 128 ? 12.48576 8.94184 -21.74805 1.000 21.87115 125 LEU A O 1
ATOM 1761 N N . VAL A 1 129 ? 11.20720 10.63520 -22.54283 1.000 21.76512 126 VAL A N 1
ATOM 1762 C CA . VAL A 1 129 ? 10.52087 9.82087 -23.55206 1.000 24.09948 126 VAL A CA 1
ATOM 1763 C C . VAL A 1 129 ? 10.06605 10.74361 -24.66916 1.000 20.55134 126 VAL A C 1
ATOM 1764 O O . VAL A 1 129 ? 9.52105 11.82778 -24.41637 1.000 22.26728 126 VAL A O 1
ATOM 1777 N N . PHE A 1 130 ? 10.30222 10.31550 -25.91749 1.000 23.41409 127 PHE A N 1
ATOM 1778 C CA . PHE A 1 130 ? 9.87142 11.07389 -27.08289 1.000 25.93148 127 PHE A CA 1
ATOM 1779 C C . PHE A 1 130 ? 8.46638 10.66810 -27.49903 1.000 25.22048 127 PHE A C 1
ATOM 1780 O O . PHE A 1 130 ? 8.16733 9.47407 -27.58606 1.000 25.94156 127 PHE A O 1
ATOM 1797 N N . ASP A 1 131 ? 7.64347 11.66206 -27.90272 1.000 27.70370 128 ASP A N 1
ATOM 1798 C CA . ASP A 1 131 ? 6.38356 11.36436 -28.56582 1.000 25.26905 128 ASP A CA 1
ATOM 1799 C C . ASP A 1 131 ? 6.64431 11.22828 -30.07402 1.000 29.04559 128 ASP A C 1
ATOM 1800 O O . ASP A 1 131 ? 7.75679 11.43942 -30.54096 1.000 28.80545 128 ASP A O 1
ATOM 1809 N N . LYS A 1 132 ? 5.62461 10.81916 -30.81936 1.000 27.86025 129 LYS A N 1
ATOM 1810 C CA . LYS A 1 132 ? 5.82809 10.48301 -32.22844 1.000 30.61113 129 LYS A CA 1
ATOM 1811 C C . LYS A 1 132 ? 6.11317 11.69308 -33.10454 1.000 30.01361 129 LYS A C 1
ATOM 1812 O O . LYS A 1 132 ? 6.46079 11.52187 -34.29376 1.000 32.95340 129 LYS A O 1
ATOM 1831 N N . HIS A 1 133 ? 5.91939 12.90959 -32.60556 1.000 30.96196 130 HIS A N 1
ATOM 1832 C CA . HIS A 1 133 ? 6.26248 14.09352 -33.37380 1.000 30.82682 130 HIS A CA 1
ATOM 1833 C C . HIS A 1 133 ? 7.65653 14.61739 -33.06210 1.000 31.78743 130 HIS A C 1
ATOM 1834 O O . HIS A 1 133 ? 8.05687 15.64978 -33.62907 1.000 31.24267 130 HIS A O 1
ATOM 1848 N N . GLY A 1 134 ? 8.39868 13.93491 -32.19130 1.000 31.92253 131 GLY A N 1
ATOM 1849 C CA . GLY A 1 134 ? 9.70464 14.39344 -31.78155 1.000 27.41802 131 GLY A CA 1
ATOM 1850 C C . GLY A 1 134 ? 9.70924 15.30564 -30.57005 1.000 28.98346 131 GLY A C 1
ATOM 1851 O O . GLY A 1 134 ? 10.76589 15.85178 -30.22738 1.000 28.06528 131 GLY A O 1
ATOM 1855 N N . GLY A 1 135 ? 8.55269 15.57114 -29.98668 1.000 27.31628 132 GLY A N 1
ATOM 1856 C CA . GLY A 1 135 ? 8.52253 16.24374 -28.69375 1.000 27.47353 132 GLY A CA 1
ATOM 1857 C C . GLY A 1 135 ? 9.04687 15.36596 -27.57192 1.000 27.45588 132 GLY A C 1
ATOM 1858 O O . GLY A 1 135 ? 8.97542 14.13041 -27.61588 1.000 25.84314 132 GLY A O 1
ATOM 1862 N N . LEU A 1 136 ? 9.61116 16.00983 -26.54888 1.000 27.01028 133 LEU A N 1
ATOM 1863 C CA . LEU A 1 136 ? 10.35992 15.28857 -25.53149 1.000 24.47002 133 LEU A CA 1
ATOM 1864 C C . LEU A 1 136 ? 9.81220 15.58552 -24.14488 1.000 23.95953 133 LEU A C 1
ATOM 1865 O O . LEU A 1 136 ? 9.84191 16.73641 -23.70132 1.000 24.96336 133 LEU A O 1
ATOM 1881 N N . TRP A 1 137 ? 9.30366 14.55144 -23.49149 1.000 20.84801 134 TRP A N 1
ATOM 1882 C CA . TRP A 1 137 ? 8.82932 14.63346 -22.10990 1.000 21.84226 134 TRP A CA 1
ATOM 1883 C C . TRP A 1 137 ? 9.97954 14.28251 -21.18442 1.000 21.95877 134 TRP A C 1
ATOM 1884 O O . TRP A 1 137 ? 10.71204 13.33237 -21.44244 1.000 20.60266 134 TRP A O 1
ATOM 1905 N N . PHE A 1 138 ? 10.08532 14.97459 -20.03910 1.000 21.71379 135 PHE A N 1
ATOM 1906 C CA . PHE A 1 138 ? 11.08021 14.54014 -19.08036 1.000 21.01138 135 PHE A CA 1
ATOM 1907 C C . PHE A 1 138 ? 10.64729 14.91124 -17.66950 1.000 20.72435 135 PHE A C 1
ATOM 1908 O O . PHE A 1 138 ? 9.88083 15.85512 -17.46370 1.000 21.92661 135 PHE A O 1
ATOM 1925 N N . THR A 1 139 ? 11.14433 14.13873 -16.72640 1.000 20.94196 136 THR A N 1
ATOM 1926 C CA . THR A 1 139 ? 10.87908 14.38678 -15.32254 1.000 20.45975 136 THR A CA 1
ATOM 1927 C C . THR A 1 139 ? 12.02553 15.13929 -14.67447 1.000 20.44285 136 THR A C 1
ATOM 1928 O O . THR A 1 139 ? 13.17164 15.07465 -15.10923 1.000 22.36898 136 THR A O 1
ATOM 1939 N N . ASP A 1 140 ? 11.69168 15.79529 -13.55011 1.000 23.50901 137 ASP A N 1
ATOM 1940 C CA . ASP A 1 140 ? 12.63421 16.47121 -12.67896 1.000 22.24892 137 ASP A CA 1
ATOM 1941 C C . ASP A 1 140 ? 12.39012 15.88062 -11.29588 1.000 22.06610 137 ASP A C 1
ATOM 1942 O O . ASP A 1 140 ? 11.30203 16.02944 -10.73472 1.000 23.08366 137 ASP A O 1
ATOM 1951 N N . LEU A 1 141 ? 13.36637 15.14584 -10.80121 1.000 22.45282 138 LEU A N 1
ATOM 1952 C CA . LEU A 1 141 ? 13.35223 14.61848 -9.44540 1.000 21.25125 138 LEU A CA 1
ATOM 1953 C C . LEU A 1 141 ? 13.62147 15.67965 -8.40210 1.000 23.17006 138 LEU A C 1
ATOM 1954 O O . LEU A 1 141 ? 13.29688 15.47228 -7.20892 1.000 24.91882 138 LEU A O 1
ATOM 1970 N N . GLY A 1 142 ? 14.18140 16.81577 -8.79101 1.000 25.48759 139 GLY A N 1
ATOM 1971 C CA . GLY A 1 142 ? 14.64039 17.80995 -7.83728 1.000 27.97898 139 GLY A CA 1
ATOM 1972 C C . GLY A 1 142 ? 15.94367 17.39012 -7.17103 1.000 28.18731 139 GLY A C 1
ATOM 1973 O O . GLY A 1 142 ? 16.44402 16.27159 -7.33824 1.000 30.05376 139 GLY A O 1
ATOM 1977 N N . LYS A 1 143 ? 16.50829 18.31445 -6.38206 1.000 28.74794 140 LYS A N 1
ATOM 1978 C CA . LYS A 1 143 ? 17.69190 18.03219 -5.58609 1.000 28.71900 140 LYS A CA 1
ATOM 1979 C C . LYS A 1 143 ? 17.33478 18.07620 -4.10308 1.000 28.93376 140 LYS A C 1
ATOM 1980 O O . LYS A 1 143 ? 16.46641 18.83314 -3.68135 1.000 30.60600 140 LYS A O 1
ATOM 1999 N N . ARG A 1 144 ? 18.01912 17.25510 -3.32754 1.000 28.90949 141 ARG A N 1
ATOM 2000 C CA . ARG A 1 144 ? 17.99655 17.31510 -1.87197 1.000 29.09077 141 ARG A CA 1
ATOM 2001 C C . ARG A 1 144 ? 19.11210 18.22626 -1.38541 1.000 37.30279 141 ARG A C 1
ATOM 2002 O O . ARG A 1 144 ? 20.25223 18.12708 -1.84358 1.000 36.58514 141 ARG A O 1
ATOM 2023 N N . ARG A 1 145 ? 18.77114 19.11882 -0.46765 1.000 36.08563 142 ARG A N 1
ATOM 2024 C CA . ARG A 1 145 ? 19.71876 19.92454 0.27242 1.000 33.32782 142 ARG A CA 1
ATOM 2025 C C . ARG A 1 145 ? 19.64683 19.52745 1.74898 1.000 31.29847 142 ARG A C 1
ATOM 2026 O O . ARG A 1 145 ? 18.95802 18.57546 2.12514 1.000 38.19582 142 ARG A O 1
ATOM 2047 N N . ALA A 1 146 ? 20.41269 20.23454 2.57135 1.000 36.93597 143 ALA A N 1
ATOM 2048 C CA . ALA A 1 146 ? 20.62227 19.79393 3.94308 1.000 39.25234 143 ALA A CA 1
ATOM 2049 C C . ALA A 1 146 ? 19.29918 19.62624 4.67665 1.000 40.50012 143 ALA A C 1
ATOM 2050 O O . ALA A 1 146 ? 19.07083 18.61259 5.34826 1.000 42.18213 143 ALA A O 1
ATOM 2057 N N . ARG A 1 147 ? 18.40808 20.60408 4.54423 1.000 37.33924 144 ARG A N 1
ATOM 2058 C CA . ARG A 1 147 ? 17.20857 20.66169 5.37068 1.000 37.21057 144 ARG A CA 1
ATOM 2059 C C . ARG A 1 147 ? 15.93988 20.79954 4.54038 1.000 31.58456 144 ARG A C 1
ATOM 2060 O O . ARG A 1 147 ? 14.85193 21.00622 5.10338 1.000 33.39798 144 ARG A O 1
ATOM 2081 N N . ASP A 1 148 ? 16.04266 20.72180 3.22043 1.000 30.32022 145 ASP A N 1
ATOM 2082 C CA . ASP A 1 148 ? 14.85276 20.80717 2.39437 1.000 31.17460 145 ASP A CA 1
ATOM 2083 C C . ASP A 1 148 ? 15.15950 20.11909 1.07798 1.000 33.08120 145 ASP A C 1
ATOM 2084 O O . ASP A 1 148 ? 16.26262 19.61312 0.85700 1.000 30.77398 145 ASP A O 1
ATOM 2093 N N . MET A 1 149 ? 14.15013 20.07141 0.22194 1.000 27.55160 146 MET A N 1
ATOM 2094 C CA . MET A 1 149 ? 14.23132 19.34168 -1.02983 1.000 27.79564 146 MET A CA 1
ATOM 2095 C C . MET A 1 149 ? 13.30906 20.00020 -2.03932 1.000 28.59212 146 MET A C 1
ATOM 2096 O O . MET A 1 149 ? 12.28174 20.57953 -1.67680 1.000 27.13607 146 MET A O 1
ATOM 2110 N N . ASP A 1 150 ? 13.67952 19.89056 -3.31638 1.000 27.98208 147 ASP A N 1
ATOM 2111 C CA . ASP A 1 150 ? 12.80410 20.38065 -4.36156 1.000 28.69623 147 ASP A CA 1
ATOM 2112 C C . ASP A 1 150 ? 11.56566 19.50002 -4.52280 1.000 26.92422 147 ASP A C 1
ATOM 2113 O O . ASP A 1 150 ? 11.55816 18.29387 -4.21164 1.000 27.21556 147 ASP A O 1
ATOM 2122 N N . VAL A 1 151 ? 10.48559 20.12751 -4.99327 1.000 27.46011 148 VAL A N 1
ATOM 2123 C CA . VAL A 1 151 ? 9.33708 19.36179 -5.47186 1.000 23.46083 148 VAL A CA 1
ATOM 2124 C C . VAL A 1 151 ? 9.63834 18.73595 -6.83705 1.000 24.31173 148 VAL A C 1
ATOM 2125 O O . VAL A 1 151 ? 10.58833 19.07149 -7.52906 1.000 29.47480 148 VAL A O 1
ATOM 2138 N N . GLY A 1 152 ? 8.82205 17.76176 -7.19379 1.000 22.75263 149 GLY A N 1
ATOM 2139 C CA . GLY A 1 152 ? 8.91162 17.12373 -8.50280 1.000 22.01999 149 GLY A CA 1
ATOM 2140 C C . GLY A 1 152 ? 8.19307 17.89194 -9.58570 1.000 24.83629 149 GLY A C 1
ATOM 2141 O O . GLY A 1 152 ? 7.33757 18.75238 -9.34700 1.000 24.27137 149 GLY A O 1
ATOM 2145 N N . ALA A 1 153 ? 8.54832 17.56119 -10.82914 1.000 23.08450 150 ALA A N 1
ATOM 2146 C CA . ALA A 1 153 ? 7.99318 18.23854 -11.98906 1.000 24.37017 150 ALA A CA 1
ATOM 2147 C C . ALA A 1 153 ? 8.13715 17.37972 -13.24496 1.000 21.95500 150 ALA A C 1
ATOM 2148 O O . ALA A 1 153 ? 8.95017 16.44526 -13.31799 1.000 23.74454 150 ALA A O 1
ATOM 2155 N N . ALA A 1 154 ? 7.33844 17.72573 -14.24162 1.000 21.49042 151 ALA A N 1
ATOM 2156 C CA . ALA A 1 154 ? 7.49146 17.15714 -15.57355 1.000 21.71413 151 ALA A CA 1
ATOM 2157 C C . ALA A 1 154 ? 7.36717 18.27638 -16.59022 1.000 22.96769 151 ALA A C 1
ATOM 2158 O O . ALA A 1 154 ? 6.53853 19.18312 -16.45291 1.000 22.18912 151 ALA A O 1
ATOM 2165 N N . TYR A 1 155 ? 8.17245 18.15302 -17.64239 1.000 23.85299 152 TYR A N 1
ATOM 2166 C CA . TYR A 1 155 ? 8.35567 19.15656 -18.67752 1.000 22.80383 152 TYR A CA 1
ATOM 2167 C C . TYR A 1 155 ? 8.14616 18.49032 -20.02597 1.000 22.81165 152 TYR A C 1
ATOM 2168 O O . TYR A 1 155 ? 8.31358 17.27682 -20.17678 1.000 23.37001 152 TYR A O 1
ATOM 2186 N N . TYR A 1 156 ? 7.80627 19.31609 -20.99902 1.000 22.74815 153 TYR A N 1
ATOM 2187 C CA . TYR A 1 156 ? 7.75355 18.90892 -22.40232 1.000 23.20908 153 TYR A CA 1
ATOM 2188 C C . TYR A 1 156 ? 8.47952 19.94057 -23.24989 1.000 24.08729 153 TYR A C 1
ATOM 2189 O O . TYR A 1 156 ? 8.15113 21.13653 -23.22361 1.000 25.20354 153 TYR A O 1
ATOM 2207 N N . ILE A 1 157 ? 9.39437 19.43592 -24.07122 1.000 24.07181 154 ILE A N 1
ATOM 2208 C CA . ILE A 1 157 ? 10.10488 20.21904 -25.07241 1.000 27.36150 154 ILE A CA 1
ATOM 2209 C C . ILE A 1 157 ? 9.41874 19.99362 -26.41380 1.000 26.69136 154 ILE A C 1
ATOM 2210 O O . ILE A 1 157 ? 9.28079 18.84544 -26.86965 1.000 29.73258 154 ILE A O 1
ATOM 2226 N N . LYS A 1 158 ? 9.01418 21.09908 -27.03593 1.000 27.38870 155 LYS A N 1
ATOM 2227 C CA . LYS A 1 158 ? 8.29056 21.07377 -28.30498 1.000 28.79010 155 LYS A CA 1
ATOM 2228 C C . LYS A 1 158 ? 9.15449 20.47909 -29.41822 1.000 33.64495 155 LYS A C 1
ATOM 2229 O O . LYS A 1 158 ? 10.39050 20.56605 -29.39128 1.000 31.47071 155 LYS A O 1
ATOM 2248 N N . PRO A 1 159 ? 8.52093 19.81917 -30.37889 1.000 29.50729 156 PRO A N 1
ATOM 2249 C CA . PRO A 1 159 ? 9.26296 19.29948 -31.54225 1.000 30.53756 156 PRO A CA 1
ATOM 2250 C C . PRO A 1 159 ? 10.17709 20.34352 -32.15333 1.000 32.99277 156 PRO A C 1
ATOM 2251 O O . PRO A 1 159 ? 9.78857 21.48902 -32.35084 1.000 34.27021 156 PRO A O 1
ATOM 2262 N N . GLY A 1 160 ? 11.37898 19.91157 -32.51894 1.000 32.85044 157 GLY A N 1
ATOM 2263 C CA . GLY A 1 160 ? 12.37446 20.82458 -33.02847 1.000 31.94751 157 GLY A CA 1
ATOM 2264 C C . GLY A 1 160 ? 13.23858 21.42757 -31.95373 1.000 40.53072 157 GLY A C 1
ATOM 2265 O O . GLY A 1 160 ? 14.18169 22.15465 -32.28008 1.000 33.51023 157 GLY A O 1
ATOM 2269 N N . MET A 1 161 ? 12.90114 21.18835 -30.67503 1.000 34.56624 158 MET A N 1
ATOM 2270 C CA . MET A 1 161 ? 13.64109 21.74510 -29.54224 1.000 37.85929 158 MET A CA 1
ATOM 2271 C C . MET A 1 161 ? 13.54812 23.26811 -29.54121 1.000 33.20917 158 MET A C 1
ATOM 2272 O O . MET A 1 161 ? 14.49706 23.99446 -29.23705 1.000 35.81497 158 MET A O 1
ATOM 2286 N N . THR A 1 162 ? 12.34921 23.76810 -29.81478 1.000 34.10783 159 THR A N 1
ATOM 2287 C CA . THR A 1 162 ? 12.08183 25.18476 -29.94827 1.000 36.27191 159 THR A CA 1
ATOM 2288 C C . THR A 1 162 ? 11.74198 25.86521 -28.62647 1.000 38.02117 159 THR A C 1
ATOM 2289 O O . THR A 1 162 ? 12.05425 27.04688 -28.43373 1.000 45.98507 159 THR A O 1
ATOM 2300 N N . GLU A 1 163 ? 11.01325 25.17248 -27.75728 1.000 35.57795 160 GLU A N 1
ATOM 2301 C CA . GLU A 1 163 ? 10.48777 25.74981 -26.52633 1.000 37.98982 160 GLU A CA 1
ATOM 2302 C C . GLU A 1 163 ? 10.33300 24.62421 -25.51630 1.000 34.52173 160 GLU A C 1
ATOM 2303 O O . GLU A 1 163 ? 10.02441 23.48541 -25.87073 1.000 31.57950 160 GLU A O 1
ATOM 2315 N N . ILE A 1 164 ? 10.57598 24.94644 -24.24799 1.000 32.12787 161 ILE A N 1
ATOM 2316 C CA . ILE A 1 164 ? 10.36516 24.03361 -23.12757 1.000 32.37920 161 ILE A CA 1
ATOM 2317 C C . ILE A 1 164 ? 9.22566 24.60424 -22.30563 1.000 30.85104 161 ILE A C 1
ATOM 2318 O O . ILE A 1 164 ? 9.13217 25.82511 -22.11097 1.000 31.80581 161 ILE A O 1
ATOM 2334 N N . THR A 1 165 ? 8.34961 23.72492 -21.83425 1.000 30.36419 162 THR A N 1
ATOM 2335 C CA . THR A 1 165 ? 7.17286 24.10770 -21.07939 1.000 32.25149 162 THR A CA 1
ATOM 2336 C C . THR A 1 165 ? 7.05297 23.22383 -19.84319 1.000 27.73921 162 THR A C 1
ATOM 2337 O O . THR A 1 165 ? 7.47309 22.05687 -19.84134 1.000 26.73063 162 THR A O 1
ATOM 2348 N N A GLU A 1 166 ? 6.53157 23.81870 -18.77377 0.500 29.89980 163 GLU A N 1
ATOM 2349 N N B GLU A 1 166 ? 6.47375 23.79961 -18.78432 0.500 29.92394 163 GLU A N 1
ATOM 2350 C CA A GLU A 1 166 ? 6.19431 23.08709 -17.55841 0.500 29.33182 163 GLU A CA 1
ATOM 2351 C CA B GLU A 1 166 ? 6.22023 23.08148 -17.53403 0.500 29.32564 163 GLU A CA 1
ATOM 2352 C C A GLU A 1 166 ? 4.78987 22.52369 -17.71696 0.500 31.62753 163 GLU A C 1
ATOM 2353 C C B GLU A 1 166 ? 4.79566 22.53821 -17.55598 0.500 31.63902 163 GLU A C 1
ATOM 2354 O O A GLU A 1 166 ? 3.85722 23.25651 -18.06458 0.500 35.06935 163 GLU A O 1
ATOM 2355 O O B GLU A 1 166 ? 3.83036 23.31553 -17.57969 0.500 36.58058 163 GLU A O 1
ATOM 2378 N N . GLN A 1 167 ? 4.66592 21.21071 -17.58675 1.000 27.88577 164 GLN A N 1
ATOM 2379 C CA . GLN A 1 167 ? 3.36491 20.55435 -17.63257 1.000 27.14703 164 GLN A CA 1
ATOM 2380 C C . GLN A 1 167 ? 2.82443 20.07580 -16.28471 1.000 28.41753 164 GLN A C 1
ATOM 2381 O O . GLN A 1 167 ? 1.60240 20.10557 -16.09179 1.000 30.16360 164 GLN A O 1
ATOM 2395 N N . VAL A 1 168 ? 3.68936 19.60532 -15.40064 1.000 24.96517 165 VAL A N 1
ATOM 2396 C CA . VAL A 1 168 ? 3.32703 19.17868 -14.04453 1.000 24.94596 165 VAL A CA 1
ATOM 2397 C C . VAL A 1 168 ? 4.31554 19.79379 -13.06565 1.000 26.39577 165 VAL A C 1
ATOM 2398 O O . VAL A 1 168 ? 5.53234 19.78814 -13.28939 1.000 23.09511 165 VAL A O 1
ATOM 2411 N N . PHE A 1 169 ? 3.79927 20.25937 -11.92501 1.000 30.69737 166 PHE A N 1
ATOM 2412 C CA . PHE A 1 169 ? 4.69103 20.85720 -10.94708 1.000 31.65371 166 PHE A CA 1
ATOM 2413 C C . PHE A 1 169 ? 4.06485 20.75319 -9.57202 1.000 28.12063 166 PHE A C 1
ATOM 2414 O O . PHE A 1 169 ? 2.87343 21.02775 -9.39432 1.000 29.61923 166 PHE A O 1
ATOM 2431 N N . GLY A 1 170 ? 4.88383 20.38383 -8.60567 1.000 27.68666 167 GLY A N 1
ATOM 2432 C CA . GLY A 1 170 ? 4.46988 20.38293 -7.22709 1.000 27.18982 167 GLY A CA 1
ATOM 2433 C C . GLY A 1 170 ? 4.06497 19.04316 -6.67128 1.000 31.39601 167 GLY A C 1
ATOM 2434 O O . GLY A 1 170 ? 3.43194 18.99554 -5.58836 1.000 31.42062 167 GLY A O 1
ATOM 2438 N N . THR A 1 171 ? 4.42159 17.96130 -7.34734 1.000 30.69096 168 THR A N 1
ATOM 2439 C CA . THR A 1 171 ? 4.31472 16.62956 -6.77429 1.000 28.80009 168 THR A CA 1
ATOM 2440 C C . THR A 1 171 ? 5.54871 16.35841 -5.90866 1.000 25.93714 168 THR A C 1
ATOM 2441 O O . THR A 1 171 ? 6.46061 17.18510 -5.80729 1.000 25.38016 168 THR A O 1
ATOM 2452 N N . LEU A 1 172 ? 5.59565 15.20093 -5.23834 1.000 25.99969 169 LEU A N 1
ATOM 2453 C CA . LEU A 1 172 ? 6.87216 14.73593 -4.70330 1.000 27.56450 169 LEU A CA 1
ATOM 2454 C C . LEU A 1 172 ? 7.78171 14.38667 -5.88498 1.000 23.54204 169 LEU A C 1
ATOM 2455 O O . LEU A 1 172 ? 7.35214 14.42558 -7.04896 1.000 26.06504 169 LEU A O 1
ATOM 2471 N N . PRO A 1 173 ? 9.06197 14.12112 -5.64831 1.000 21.09933 170 PRO A N 1
ATOM 2472 C CA . PRO A 1 173 ? 9.97261 13.87716 -6.78256 1.000 23.12009 170 PRO A CA 1
ATOM 2473 C C . PRO A 1 173 ? 9.48650 12.84212 -7.80316 1.000 22.52541 170 PRO A C 1
ATOM 2474 O O . PRO A 1 173 ? 9.03622 11.73617 -7.47102 1.000 23.54276 170 PRO A O 1
ATOM 2485 N N . LEU A 1 174 ? 9.60223 13.20805 -9.08930 1.000 22.42924 171 LEU A N 1
ATOM 2486 C CA . LEU A 1 174 ? 9.19048 12.36557 -10.20205 1.000 25.04803 171 LEU A CA 1
ATOM 2487 C C . LEU A 1 174 ? 10.39805 11.77438 -10.92783 1.000 21.21686 171 LEU A C 1
ATOM 2488 O O . LEU A 1 174 ? 11.44006 12.40862 -11.07270 1.000 21.49573 171 LEU A O 1
ATOM 2504 N N . ASN A 1 175 ? 10.23587 10.55104 -11.39302 1.000 22.21556 172 ASN A N 1
ATOM 2505 C CA . ASN A 1 175 ? 11.35497 9.71846 -11.79946 1.000 24.63692 172 ASN A CA 1
ATOM 2506 C C . ASN A 1 175 ? 11.03471 9.08870 -13.15062 1.000 21.54989 172 ASN A C 1
ATOM 2507 O O . ASN A 1 175 ? 11.29761 9.68444 -14.20473 1.000 22.37912 172 ASN A O 1
ATOM 2518 N N . GLY A 1 176 ? 10.46009 7.89913 -13.16594 1.000 19.61493 173 GLY A N 1
ATOM 2519 C CA . GLY A 1 176 ? 10.13359 7.29221 -14.44889 1.000 24.50183 173 GLY A CA 1
ATOM 2520 C C . GLY A 1 176 ? 9.06862 8.07441 -15.18307 1.000 21.07066 173 GLY A C 1
ATOM 2521 O O . GLY A 1 176 ? 8.22868 8.74841 -14.59441 1.000 22.42513 173 GLY A O 1
ATOM 2525 N N . ILE A 1 177 ? 9.12273 8.00508 -16.52325 1.000 21.35184 174 ILE A N 1
ATOM 2526 C CA . ILE A 1 177 ? 8.10094 8.64942 -17.34559 1.000 21.51372 174 ILE A CA 1
ATOM 2527 C C . ILE A 1 177 ? 7.89862 7.82038 -18.62082 1.000 22.80102 174 ILE A C 1
ATOM 2528 O O . ILE A 1 177 ? 8.84416 7.24101 -19.16414 1.000 25.21499 174 ILE A O 1
ATOM 2544 N N . GLY A 1 178 ? 6.63826 7.67299 -19.01203 1.000 20.45709 175 GLY A N 1
ATOM 2545 C CA . GLY A 1 178 ? 6.36181 7.05021 -20.29568 1.000 22.54572 175 GLY A CA 1
ATOM 2546 C C . GLY A 1 178 ? 5.04936 7.51613 -20.87475 1.000 22.95178 175 GLY A C 1
ATOM 2547 O O . GLY A 1 178 ? 4.33268 8.32535 -20.29463 1.000 24.22404 175 GLY A O 1
ATOM 2551 N N . LEU A 1 179 ? 4.81255 7.08947 -22.12246 1.000 24.72173 176 LEU A N 1
ATOM 2552 C CA . LEU A 1 179 ? 3.55968 7.33772 -22.81154 1.000 28.48851 176 LEU A CA 1
ATOM 2553 C C . LEU A 1 179 ? 2.76798 6.04687 -23.01851 1.000 26.94745 176 LEU A C 1
ATOM 2554 O O . LEU A 1 179 ? 3.33192 4.98845 -23.29999 1.000 29.49416 176 LEU A O 1
ATOM 2570 N N . SER A 1 180 ? 1.44052 6.15414 -22.95710 1.000 28.16207 177 SER A N 1
ATOM 2571 C CA . SER A 1 180 ? 0.60140 5.04512 -23.38188 1.000 27.90582 177 SER A CA 1
ATOM 2572 C C . SER A 1 180 ? 0.84422 4.71630 -24.87195 1.000 30.08707 177 SER A C 1
ATOM 2573 O O . SER A 1 180 ? 1.39417 5.52524 -25.62814 1.000 33.28083 177 SER A O 1
ATOM 2581 N N . PRO A 1 181 ? 0.43773 3.52881 -25.30513 1.000 31.52591 178 PRO A N 1
ATOM 2582 C CA . PRO A 1 181 ? 0.59374 3.18674 -26.72713 1.000 31.70558 178 PRO A CA 1
ATOM 2583 C C . PRO A 1 181 ? -0.01394 4.22668 -27.66594 1.000 36.37921 178 PRO A C 1
ATOM 2584 O O . PRO A 1 181 ? 0.60151 4.57912 -28.68465 1.000 39.06883 178 PRO A O 1
ATOM 2595 N N . ASP A 1 182 ? -1.21751 4.72318 -27.36326 1.000 36.97293 179 ASP A N 1
ATOM 2596 C CA . ASP A 1 182 ? -1.86160 5.73225 -28.19120 1.000 35.57973 179 ASP A CA 1
ATOM 2597 C C . ASP A 1 182 ? -1.34400 7.12940 -27.91257 1.000 38.50566 179 ASP A C 1
ATOM 2598 O O . ASP A 1 182 ? -1.73879 8.06395 -28.60786 1.000 40.85533 179 ASP A O 1
ATOM 2607 N N . GLU A 1 183 ? -0.46660 7.27428 -26.91817 1.000 34.29690 180 GLU A N 1
ATOM 2608 C CA . GLU A 1 183 ? 0.18570 8.52326 -26.52679 1.000 37.59695 180 GLU A CA 1
ATOM 2609 C C . GLU A 1 183 ? -0.80363 9.58086 -26.05275 1.000 36.77925 180 GLU A C 1
ATOM 2610 O O . GLU A 1 183 ? -0.47817 10.76536 -26.04881 1.000 37.30944 180 GLU A O 1
ATOM 2622 N N . ALA A 1 184 ? -2.00927 9.16951 -25.64542 1.000 35.41337 181 ALA A N 1
ATOM 2623 C CA . ALA A 1 184 ? -3.00382 10.07205 -25.07202 1.000 35.19659 181 ALA A CA 1
ATOM 2624 C C . ALA A 1 184 ? -2.88859 10.18919 -23.55435 1.000 33.28515 181 ALA A C 1
ATOM 2625 O O . ALA A 1 184 ? -3.62082 10.98263 -22.94901 1.000 34.13168 181 ALA A O 1
ATOM 2632 N N . THR A 1 185 ? -1.98379 9.43427 -22.95140 1.000 29.92728 182 THR A N 1
ATOM 2633 C CA . THR A 1 185 ? -1.72918 9.46294 -21.50505 1.000 28.63737 182 THR A CA 1
ATOM 2634 C C . THR A 1 185 ? -0.23429 9.44397 -21.24916 1.000 29.77672 182 THR A C 1
ATOM 2635 O O . THR A 1 185 ? 0.48101 8.61564 -21.81333 1.000 31.47939 182 THR A O 1
ATOM 2646 N N . MET A 1 186 ? 0.23070 10.29811 -20.32704 1.000 25.55780 183 MET A N 1
ATOM 2647 C CA . MET A 1 186 ? 1.59700 10.29677 -19.86605 1.000 23.77348 183 MET A CA 1
ATOM 2648 C C . MET A 1 186 ? 1.58825 9.76832 -18.44528 1.000 26.07828 183 MET A C 1
ATOM 2649 O O . MET A 1 186 ? 0.71818 10.13243 -17.65158 1.000 27.73222 183 MET A O 1
ATOM 2663 N N . TYR A 1 187 ? 2.53837 8.89158 -18.15797 1.000 23.87512 184 TYR A N 1
ATOM 2664 C CA . TYR A 1 187 ? 2.72504 8.33125 -16.82705 1.000 22.92497 184 TYR A CA 1
ATOM 2665 C C . TYR A 1 187 ? 4.00605 8.86681 -16.20453 1.000 23.14480 184 TYR A C 1
ATOM 2666 O O . TYR A 1 187 ? 5.04944 8.93591 -16.86157 1.000 24.93126 184 TYR A O 1
ATOM 2684 N N . ALA A 1 188 ? 3.96449 9.12335 -14.89062 1.000 23.37669 185 ALA A N 1
ATOM 2685 C CA . ALA A 1 188 ? 5.12964 9.58794 -14.16102 1.000 21.77804 185 ALA A CA 1
ATOM 2686 C C . ALA A 1 188 ? 5.13475 8.86393 -12.82948 1.000 23.74482 185 ALA A C 1
ATOM 2687 O O . ALA A 1 188 ? 4.08280 8.74691 -12.20026 1.000 25.47130 185 ALA A O 1
ATOM 2694 N N . ALA A 1 189 ? 6.27261 8.29191 -12.47623 1.000 21.43744 186 ALA A N 1
ATOM 2695 C CA . ALA A 1 189 ? 6.42923 7.57822 -11.21155 1.000 22.38521 186 ALA A CA 1
ATOM 2696 C C . ALA A 1 189 ? 6.91864 8.53069 -10.12364 1.000 22.62240 186 ALA A C 1
ATOM 2697 O O . ALA A 1 189 ? 7.91300 9.23864 -10.30734 1.000 22.09611 186 ALA A O 1
ATOM 2704 N N . GLU A 1 190 ? 6.23110 8.52847 -8.99398 1.000 22.72988 187 GLU A N 1
ATOM 2705 C CA . GLU A 1 190 ? 6.57370 9.38238 -7.86311 1.000 23.46775 187 GLU A CA 1
ATOM 2706 C C . GLU A 1 190 ? 7.40969 8.54087 -6.89755 1.000 22.94786 187 GLU A C 1
ATOM 2707 O O . GLU A 1 190 ? 6.93665 7.52070 -6.37815 1.000 25.35810 187 GLU A O 1
ATOM 2719 N N . THR A 1 191 ? 8.67376 8.92839 -6.70786 1.000 22.23192 188 THR A N 1
ATOM 2720 C CA . THR A 1 191 ? 9.63145 8.01786 -6.09394 1.000 21.82649 188 THR A CA 1
ATOM 2721 C C . THR A 1 191 ? 9.30187 7.63992 -4.64849 1.000 22.61339 188 THR A C 1
ATOM 2722 O O . THR A 1 191 ? 9.14566 6.44706 -4.36056 1.000 24.22113 188 THR A O 1
ATOM 2733 N N . PRO A 1 192 ? 9.22738 8.57953 -3.69864 1.000 23.53828 189 PRO A N 1
ATOM 2734 C CA . PRO A 1 192 ? 9.15995 8.14972 -2.28775 1.000 26.44959 189 PRO A CA 1
ATOM 2735 C C . PRO A 1 192 ? 7.86302 7.48627 -1.91230 1.000 28.86634 189 PRO A C 1
ATOM 2736 O O . PRO A 1 192 ? 7.84870 6.73985 -0.92601 1.000 27.94045 189 PRO A O 1
ATOM 2747 N N . THR A 1 193 ? 6.78439 7.73261 -2.64793 1.000 23.58264 190 THR A N 1
ATOM 2748 C CA . THR A 1 193 ? 5.47941 7.19654 -2.29735 1.000 23.74656 190 THR A CA 1
ATOM 2749 C C . THR A 1 193 ? 5.17840 5.88037 -2.99382 1.000 27.71620 190 THR A C 1
ATOM 2750 O O . THR A 1 193 ? 4.20065 5.21397 -2.61553 1.000 28.46999 190 THR A O 1
ATOM 2761 N N . GLY A 1 194 ? 5.96894 5.49976 -3.99418 1.000 27.16267 191 GLY A N 1
ATOM 2762 C CA . GLY A 1 194 ? 5.61987 4.30961 -4.75148 1.000 26.62666 191 GLY A CA 1
ATOM 2763 C C . GLY A 1 194 ? 4.27494 4.44713 -5.42839 1.000 26.78063 191 GLY A C 1
ATOM 2764 O O . GLY A 1 194 ? 3.50099 3.48005 -5.47214 1.000 27.38259 191 GLY A O 1
ATOM 2768 N N . ARG A 1 195 ? 3.96473 5.64408 -5.93029 1.000 25.12892 192 ARG A N 1
ATOM 2769 C CA . ARG A 1 195 ? 2.72296 5.89860 -6.64848 1.000 22.89900 192 ARG A CA 1
ATOM 2770 C C . ARG A 1 195 ? 3.03758 6.13944 -8.12202 1.000 21.96401 192 ARG A C 1
ATOM 2771 O O . ARG A 1 195 ? 3.98754 6.84920 -8.45576 1.000 23.32411 192 ARG A O 1
ATOM 2792 N N . LEU A 1 196 ? 2.21322 5.58020 -8.98424 1.000 25.27859 193 LEU A N 1
ATOM 2793 C CA . LEU A 1 196 ? 2.27174 5.85443 -10.41574 1.000 25.00662 193 LEU A CA 1
ATOM 2794 C C . LEU A 1 196 ? 1.14262 6.81378 -10.76841 1.000 24.72289 193 LEU A C 1
ATOM 2795 O O . LEU A 1 196 ? -0.02355 6.54327 -10.46773 1.000 26.57520 193 LEU A O 1
ATOM 2811 N N . TRP A 1 197 ? 1.49824 7.95520 -11.35731 1.000 25.44868 194 TRP A N 1
ATOM 2812 C CA . TRP A 1 197 ? 0.53587 8.98977 -11.70170 1.000 24.35974 194 TRP A CA 1
ATOM 2813 C C . TRP A 1 197 ? 0.24200 8.94049 -13.19703 1.000 24.66594 194 TRP A C 1
ATOM 2814 O O . TRP A 1 197 ? 1.14765 8.73350 -14.00613 1.000 27.70523 194 TRP A O 1
ATOM 2835 N N . ALA A 1 198 ? -1.01919 9.18365 -13.55112 1.000 26.39388 195 ALA A N 1
ATOM 2836 C CA . ALA A 1 198 ? -1.43089 9.22622 -14.95552 1.000 27.66799 195 ALA A CA 1
ATOM 2837 C C . ALA A 1 198 ? -1.96950 10.61257 -15.27837 1.000 32.91212 195 ALA A C 1
ATOM 2838 O O . ALA A 1 198 ? -2.79786 11.16114 -14.53071 1.000 31.90360 195 ALA A O 1
ATOM 2845 N N . PHE A 1 199 ? -1.55984 11.14449 -16.42936 1.000 28.04205 196 PHE A N 1
ATOM 2846 C CA . PHE A 1 199 ? -1.96681 12.47879 -16.85932 1.000 29.94782 196 PHE A CA 1
ATOM 2847 C C . PHE A 1 199 ? -2.57448 12.38003 -18.24507 1.000 31.81098 196 PHE A C 1
ATOM 2848 O O . PHE A 1 199 ? -1.89368 11.95700 -19.18488 1.000 33.71820 196 PHE A O 1
ATOM 2865 N N . ASP A 1 200 ? -3.82692 12.79668 -18.38168 1.000 34.14391 197 ASP A N 1
ATOM 2866 C CA . ASP A 1 200 ? -4.46185 12.82146 -19.69280 1.000 36.94960 197 ASP A CA 1
ATOM 2867 C C . ASP A 1 200 ? -3.87228 13.95229 -20.52642 1.000 37.34620 197 ASP A C 1
ATOM 2868 O O . ASP A 1 200 ? -3.61117 15.04851 -20.02895 1.000 37.53871 197 ASP A O 1
ATOM 2877 N N . LEU A 1 201 ? -3.67228 13.69388 -21.80927 1.000 36.45293 198 LEU A N 1
ATOM 2878 C CA . LEU A 1 201 ? -3.18029 14.70281 -22.73481 1.000 39.83744 198 LEU A CA 1
ATOM 2879 C C . LEU A 1 201 ? -4.30694 15.10969 -23.67620 1.000 44.24531 198 LEU A C 1
ATOM 2880 O O . LEU A 1 201 ? -4.96782 14.25305 -24.26399 1.000 45.73522 198 LEU A O 1
ATOM 2896 N N . SER A 1 202 ? -4.54714 16.41227 -23.79367 1.000 46.70321 199 SER A N 1
ATOM 2897 C CA . SER A 1 202 ? -5.49328 16.92220 -24.77274 1.000 46.44048 199 SER A CA 1
ATOM 2898 C C . SER A 1 202 ? -4.90821 16.90504 -26.16578 1.000 44.83714 199 SER A C 1
ATOM 2899 O O . SER A 1 202 ? -5.66156 16.86547 -27.13691 1.000 47.35429 199 SER A O 1
ATOM 2907 N N . GLY A 1 203 ? -3.58329 16.91478 -26.26039 1.000 46.53076 200 GLY A N 1
ATOM 2908 C CA . GLY A 1 203 ? -2.85352 16.83954 -27.50110 1.000 44.02867 200 GLY A CA 1
ATOM 2909 C C . GLY A 1 203 ? -1.37978 16.66253 -27.17414 1.000 42.99576 200 GLY A C 1
ATOM 2910 O O . GLY A 1 203 ? -0.96986 16.73707 -26.01041 1.000 36.37238 200 GLY A O 1
ATOM 2914 N N . PRO A 1 204 ? -0.55140 16.42960 -28.18656 1.000 35.12443 201 PRO A N 1
ATOM 2915 C CA . PRO A 1 204 ? 0.88468 16.25538 -27.92880 1.000 33.66049 201 PRO A CA 1
ATOM 2916 C C . PRO A 1 204 ? 1.42407 17.38173 -27.05429 1.000 35.70492 201 PRO A C 1
ATOM 2917 O O . PRO A 1 204 ? 1.16202 18.56901 -27.30172 1.000 38.20287 201 PRO A O 1
ATOM 2928 N N . GLY A 1 205 ? 2.12558 16.98927 -25.98949 1.000 35.81004 202 GLY A N 1
ATOM 2929 C CA . GLY A 1 205 ? 2.81845 17.88801 -25.08837 1.000 34.38572 202 GLY A CA 1
ATOM 2930 C C . GLY A 1 205 ? 1.95887 18.67492 -24.11629 1.000 38.25089 202 GLY A C 1
ATOM 2931 O O . GLY A 1 205 ? 2.48454 19.57552 -23.45345 1.000 34.74923 202 GLY A O 1
ATOM 2935 N N . GLU A 1 206 ? 0.67015 18.36319 -23.97989 1.000 35.63700 203 GLU A N 1
ATOM 2936 C CA . GLU A 1 206 ? -0.25669 19.21640 -23.23625 1.000 39.78089 203 GLU A CA 1
ATOM 2937 C C . GLU A 1 206 ? -1.11441 18.37050 -22.29780 1.000 34.84629 203 GLU A C 1
ATOM 2938 O O . GLU A 1 206 ? -1.99778 17.63564 -22.74192 1.000 34.91946 203 GLU A O 1
ATOM 2950 N N . VAL A 1 207 ? -0.90819 18.52208 -21.00800 1.000 34.45609 204 VAL A N 1
ATOM 2951 C CA . VAL A 1 207 ? -1.73996 17.84085 -20.02129 1.000 37.39699 204 VAL A CA 1
ATOM 2952 C C . VAL A 1 207 ? -3.02896 18.62826 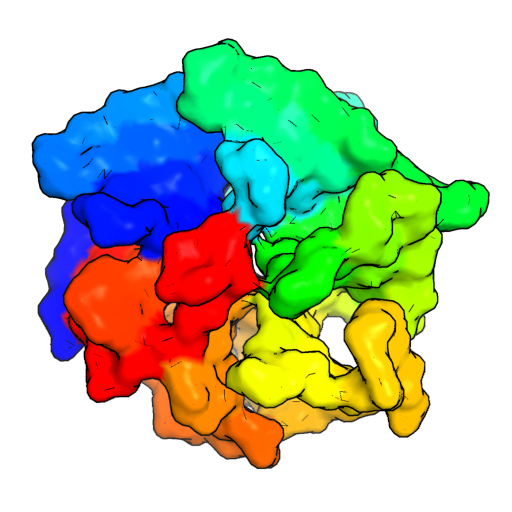-19.85276 1.000 37.11804 204 VAL A C 1
ATOM 2953 O O . VAL A 1 207 ? -3.00339 19.85985 -19.78269 1.000 42.67048 204 VAL A O 1
ATOM 2966 N N . LYS A 1 208 ? -4.15998 17.92988 -19.80731 1.000 46.01275 205 LYS A N 1
ATOM 2967 C CA . LYS A 1 208 ? -5.41557 18.54360 -19.36729 1.000 51.63367 205 LYS A CA 1
ATOM 2968 C C . LYS A 1 208 ? -5.76341 18.10700 -17.94357 1.000 63.84144 205 LYS A C 1
ATOM 2969 O O . LYS A 1 208 ? -5.56671 16.94058 -17.58118 1.000 65.11403 205 LYS A O 1
ATOM 2988 N N . PRO A 1 209 ? -6.31514 18.97688 -17.08883 1.000 78.47958 206 PRO A N 1
ATOM 2989 C CA . PRO A 1 209 ? -6.64477 18.54158 -15.71968 1.000 78.86280 206 PRO A CA 1
ATOM 2990 C C . PRO A 1 209 ? -7.71258 17.44897 -15.64890 1.000 77.42392 206 PRO A C 1
ATOM 2991 O O . PRO A 1 209 ? -8.20899 17.01075 -16.68365 1.000 84.70633 206 PRO A O 1
ATOM 3002 N N . LYS A 1 218 ? -3.46802 18.00441 -11.65245 1.000 51.79415 215 LYS A N 1
ATOM 3003 C CA . LYS A 1 218 ? -3.55755 17.85424 -13.10193 1.000 61.70985 215 LYS A CA 1
ATOM 3004 C C . LYS A 1 218 ? -3.68463 16.38969 -13.53974 1.000 58.80236 215 LYS A C 1
ATOM 3005 O O . LYS A 1 218 ? -3.99102 16.09780 -14.69842 1.000 57.82612 215 LYS A O 1
ATOM 3024 N N . GLY A 1 219 ? -3.41197 15.47321 -12.62056 1.000 41.82085 216 GLY A N 1
ATOM 3025 C CA . GLY A 1 219 ? -3.51340 14.05846 -12.91339 1.000 35.57423 216 GLY A CA 1
ATOM 3026 C C . GLY A 1 219 ? -3.94672 13.28017 -11.68872 1.000 42.19472 216 GLY A C 1
ATOM 3027 O O . GLY A 1 219 ? -4.36034 13.87053 -10.68225 1.000 40.22185 216 GLY A O 1
ATOM 3031 N N . LYS A 1 220 ? -3.84744 11.96026 -11.73596 1.000 35.65589 217 LYS A N 1
ATOM 3032 C CA . LYS A 1 220 ? -4.20970 11.19088 -10.56300 1.000 40.50349 217 LYS A CA 1
ATOM 3033 C C . LYS A 1 220 ? -3.29220 9.99496 -10.37213 1.000 39.19538 217 LYS A C 1
ATOM 3034 O O . LYS A 1 220 ? -2.69776 9.48712 -11.33731 1.000 30.76319 217 LYS A O 1
ATOM 3053 N N . PRO A 1 221 ? -3.10933 9.57123 -9.11884 1.000 35.17985 218 PRO A N 1
ATOM 3054 C CA . PRO A 1 221 ? -2.36715 8.33581 -8.81753 1.000 33.82472 218 PRO A CA 1
ATOM 3055 C C . PRO A 1 221 ? -3.27646 7.14436 -9.06697 1.000 33.56457 218 PRO A C 1
ATOM 3056 O O . PRO A 1 221 ? -4.35374 7.04160 -8.49110 1.000 40.01150 218 PRO A O 1
ATOM 3067 N N . ILE A 1 222 ? -2.86650 6.26162 -9.96450 1.000 33.06435 219 ILE A N 1
ATOM 3068 C CA . ILE A 1 222 ? -3.67634 5.09445 -10.28189 1.000 35.36902 219 ILE A CA 1
ATOM 3069 C C . ILE A 1 222 ? -3.21562 3.86695 -9.51157 1.000 31.13738 219 ILE A C 1
ATOM 3070 O O . ILE A 1 222 ? -3.98110 2.89935 -9.40493 1.000 35.90890 219 ILE A O 1
ATOM 3086 N N . CYS A 1 223 ? -2.01628 3.88973 -8.92523 1.000 30.57167 220 CYS A N 1
ATOM 3087 C CA . CYS A 1 223 ? -1.55012 2.74557 -8.15061 1.000 34.11738 220 CYS A CA 1
ATOM 3088 C C . CYS A 1 223 ? -0.63928 3.27574 -7.06220 1.000 32.84039 220 CYS A C 1
ATOM 3089 O O . CYS A 1 223 ? 0.21982 4.10874 -7.35018 1.000 33.84057 220 CYS A O 1
ATOM 3097 N N . GLY A 1 224 ? -0.83937 2.81215 -5.83799 1.000 29.76862 221 GLY A N 1
ATOM 3098 C CA . GLY A 1 224 ? 0.08296 3.10135 -4.77018 1.000 33.48934 221 GLY A CA 1
ATOM 3099 C C . GLY A 1 224 ? 0.45117 1.81323 -4.06563 1.000 29.63420 221 GLY A C 1
ATOM 3100 O O . GLY A 1 224 ? -0.40771 1.12873 -3.48767 1.000 31.00397 221 GLY A O 1
ATOM 3104 N N . LEU A 1 225 ? 1.73041 1.47500 -4.10731 1.000 32.70082 222 LEU A N 1
ATOM 3105 C CA . LEU A 1 225 ? 2.17882 0.23146 -3.52775 1.000 33.06694 222 LEU A CA 1
ATOM 3106 C C . LEU A 1 225 ? 2.15388 0.36038 -2.02147 1.000 34.94269 222 LEU A C 1
ATOM 3107 O O . LEU A 1 225 ? 2.25577 1.45795 -1.46713 1.000 38.62668 222 LEU A O 1
ATOM 3123 N N . GLY A 1 226 ? 2.06118 -0.76575 -1.36038 1.000 37.71810 223 GLY A N 1
ATOM 3124 C CA . GLY A 1 226 ? 2.02727 -0.74822 0.08409 1.000 34.86868 223 GLY A CA 1
ATOM 3125 C C . GLY A 1 226 ? 3.40789 -0.82422 0.68205 1.000 35.97153 223 GLY A C 1
ATOM 3126 O O . GLY A 1 226 ? 4.41592 -0.87695 -0.01060 1.000 37.51564 223 GLY A O 1
ATOM 3130 N N . GLY A 1 227 ? 3.44774 -0.81718 2.01185 1.000 34.00891 224 GLY A N 1
ATOM 3131 C CA . GLY A 1 227 ? 4.69366 -1.12385 2.67970 1.000 39.93404 224 GLY A CA 1
ATOM 3132 C C . GLY A 1 227 ? 5.69876 -0.00960 2.52609 1.000 35.66331 224 GLY A C 1
ATOM 3133 O O . GLY A 1 227 ? 5.36780 1.17664 2.61009 1.000 37.89405 224 GLY A O 1
ATOM 3137 N N . TYR A 1 228 ? 6.95444 -0.39584 2.27730 1.000 31.30479 225 TYR A N 1
ATOM 3138 C CA . TYR A 1 228 ? 8.08348 0.52550 2.21005 1.000 33.20123 225 TYR A CA 1
ATOM 3139 C C . TYR A 1 228 ? 8.71057 0.20048 0.87093 1.000 34.28764 225 TYR A C 1
ATOM 3140 O O . TYR A 1 228 ? 9.62979 -0.61587 0.80391 1.000 36.40413 225 TYR A O 1
ATOM 3158 N N . GLN A 1 229 ? 8.15743 0.79395 -0.16980 1.000 27.41154 226 GLN A N 1
ATOM 3159 C CA . GLN A 1 229 ? 8.55637 0.54112 -1.55597 1.000 27.83979 226 GLN A CA 1
ATOM 3160 C C . GLN A 1 229 ? 8.58902 1.88622 -2.26722 1.000 29.63404 226 GLN A C 1
ATOM 3161 O O . GLN A 1 229 ? 7.70575 2.72137 -2.05330 1.000 29.75985 226 GLN A O 1
ATOM 3175 N N . MET A 1 230 ? 9.57969 2.09250 -3.13711 1.000 26.94189 227 MET A N 1
ATOM 3176 C CA . MET A 1 230 ? 9.74575 3.36327 -3.82542 1.000 25.61982 227 MET A CA 1
ATOM 3177 C C . MET A 1 230 ? 9.93233 3.04717 -5.29014 1.000 24.57859 227 MET A C 1
ATOM 3178 O O . MET A 1 230 ? 10.32961 1.93777 -5.63632 1.000 27.66476 227 MET A O 1
ATOM 3192 N N . PHE A 1 231 ? 9.61321 4.02021 -6.12106 1.000 22.50215 228 PHE A N 1
ATOM 3193 C CA . PHE A 1 231 ? 9.65880 3.84788 -7.57448 1.000 20.90889 228 PHE A CA 1
ATOM 3194 C C . PHE A 1 231 ? 10.83834 4.59117 -8.16913 1.000 25.31541 228 PHE A C 1
ATOM 3195 O O . PHE A 1 231 ? 11.15582 5.71123 -7.77496 1.000 23.07126 228 PHE A O 1
ATOM 3212 N N . ASP A 1 232 ? 11.41151 4.00222 -9.23239 1.000 24.15194 229 ASP A N 1
ATOM 3213 C CA . ASP A 1 232 ? 12.46175 4.65112 -10.02303 1.000 23.55791 229 ASP A CA 1
ATOM 3214 C C . ASP A 1 232 ? 11.91278 4.80433 -11.43367 1.000 24.15605 229 ASP A C 1
ATOM 3215 O O . ASP A 1 232 ? 10.85614 5.40733 -11.61357 1.000 21.11425 229 ASP A O 1
ATOM 3224 N N . SER A 1 233 ? 12.60871 4.30114 -12.43976 1.000 23.25800 230 SER A N 1
ATOM 3225 C CA . SER A 1 233 ? 12.23839 4.50140 -13.84900 1.000 20.51967 230 SER A CA 1
ATOM 3226 C C . SER A 1 233 ? 11.30910 3.40345 -14.35340 1.000 24.05568 230 SER A C 1
ATOM 3227 O O . SER A 1 233 ? 11.06886 2.40690 -13.68000 1.000 24.66639 230 SER A O 1
ATOM 3234 N N . LEU A 1 234 ? 10.85396 3.53074 -15.60959 1.000 23.45339 231 LEU A N 1
ATOM 3235 C CA . LEU A 1 234 ? 9.80062 2.64754 -16.09111 1.000 22.00091 231 LEU A CA 1
ATOM 3236 C C . LEU A 1 234 ? 9.90439 2.43959 -17.60171 1.000 23.11406 231 LEU A C 1
ATOM 3237 O O . LEU A 1 234 ? 10.65790 3.12753 -18.29912 1.000 24.65724 231 LEU A O 1
ATOM 3253 N N . ALA A 1 235 ? 9.13454 1.45341 -18.08636 1.000 23.53258 232 ALA A N 1
ATOM 3254 C CA . ALA A 1 235 ? 8.94453 1.23650 -19.52523 1.000 24.20450 232 ALA A CA 1
ATOM 3255 C C . ALA A 1 235 ? 7.53553 0.69651 -19.72369 1.000 29.54939 232 ALA A C 1
ATOM 3256 O O . ALA A 1 235 ? 7.01838 -0.05384 -18.90149 1.000 31.02013 232 ALA A O 1
ATOM 3263 N N . VAL A 1 236 ? 6.92584 1.06845 -20.82321 1.000 23.94928 233 VAL A N 1
ATOM 3264 C CA . VAL A 1 236 ? 5.54819 0.69760 -21.11869 1.000 28.35932 233 VAL A CA 1
ATOM 3265 C C . VAL A 1 236 ? 5.53996 -0.51263 -22.04578 1.000 30.33164 233 VAL A C 1
ATOM 3266 O O . VAL A 1 236 ? 6.40463 -0.63245 -22.93079 1.000 28.85028 233 VAL A O 1
ATOM 3279 N N . GLU A 1 237 ? 4.57460 -1.41587 -21.83658 1.000 30.96520 234 GLU A N 1
ATOM 3280 C CA . GLU A 1 237 ? 4.34059 -2.58078 -22.69262 1.000 35.09577 234 GLU A CA 1
ATOM 3281 C C . GLU A 1 237 ? 3.37545 -2.25405 -23.83568 1.000 35.71528 234 GLU A C 1
ATOM 3282 O O . GLU A 1 237 ? 2.57332 -1.32066 -23.75536 1.000 32.18153 234 GLU A O 1
ATOM 3294 N N . ALA A 1 238 ? 3.44774 -3.05042 -24.91486 1.000 35.02573 235 ALA A N 1
ATOM 3295 C CA . ALA A 1 238 ? 2.50438 -2.87005 -26.01351 1.000 34.93351 235 ALA A CA 1
ATOM 3296 C C . ALA A 1 238 ? 1.06745 -3.00413 -25.53105 1.000 37.52507 235 ALA A C 1
ATOM 3297 O O . ALA A 1 238 ? 0.15849 -2.37674 -26.09029 1.000 39.38949 235 ALA A O 1
ATOM 3304 N N . SER A 1 239 ? 0.85313 -3.78534 -24.46582 1.000 40.85295 236 SER A N 1
ATOM 3305 C CA . SER A 1 239 ? -0.47275 -3.95465 -23.89255 1.000 45.34738 236 SER A CA 1
ATOM 3306 C C . SER A 1 239 ? -0.98115 -2.68593 -23.22062 1.000 39.27181 236 SER A C 1
ATOM 3307 O O . SER A 1 239 ? -2.18081 -2.58287 -22.94691 1.000 43.04266 236 SER A O 1
ATOM 3315 N N . GLY A 1 240 ? -0.09954 -1.73964 -22.92796 1.000 35.92276 237 GLY A N 1
ATOM 3316 C CA . GLY A 1 240 ? -0.43442 -0.58496 -22.12568 1.000 35.85691 237 GLY A CA 1
ATOM 3317 C C . GLY A 1 240 ? 0.00505 -0.67964 -20.68076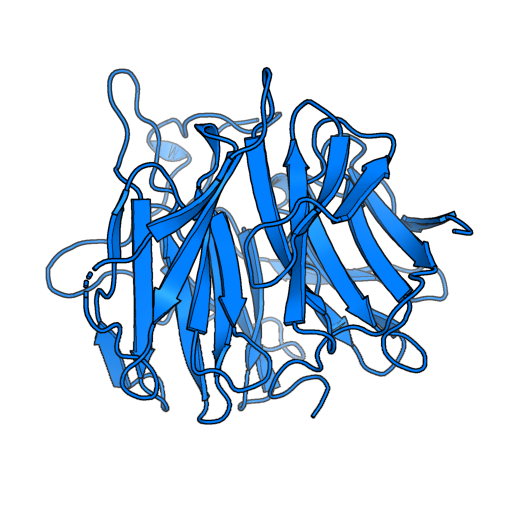 1.000 39.18581 237 GLY A C 1
ATOM 3318 O O . GLY A 1 240 ? -0.02212 0.34006 -19.97872 1.000 35.02402 237 GLY A O 1
ATOM 3322 N N . ASN A 1 241 ? 0.41279 -1.86306 -20.21852 1.000 36.97032 238 ASN A N 1
ATOM 3323 C CA . ASN A 1 241 ? 0.90486 -1.97456 -18.85260 1.000 33.11886 238 ASN A CA 1
ATOM 3324 C C . ASN A 1 241 ? 2.17018 -1.14599 -18.69338 1.000 33.42086 238 ASN A C 1
ATOM 3325 O O . ASN A 1 241 ? 2.96722 -1.00256 -19.62509 1.000 33.33444 238 ASN A O 1
ATOM 3336 N N . VAL A 1 242 ? 2.36019 -0.62026 -17.48921 1.000 29.76217 239 VAL A N 1
ATOM 3337 C CA . VAL A 1 242 ? 3.51561 0.18446 -17.13051 1.000 30.87534 239 VAL A CA 1
ATOM 3338 C C . VAL A 1 242 ? 4.36153 -0.64232 -16.17800 1.000 31.70523 239 VAL A C 1
ATOM 3339 O O . VAL A 1 242 ? 3.89166 -1.06331 -15.11051 1.000 29.07535 239 VAL A O 1
ATOM 3352 N N . CYS A 1 243 ? 5.61109 -0.85836 -16.55516 1.000 27.12817 240 CYS A N 1
ATOM 3353 C CA . CYS A 1 243 ? 6.55896 -1.69361 -15.81611 1.000 32.02112 240 CYS A CA 1
ATOM 3354 C C . CYS A 1 243 ? 7.52426 -0.76860 -15.08216 1.000 27.37140 240 CYS A C 1
ATOM 3355 O O . CYS A 1 243 ? 8.34779 -0.10019 -15.71413 1.000 26.30802 240 CYS A O 1
ATOM 3363 N N . VAL A 1 244 ? 7.42946 -0.71842 -13.74394 1.000 25.18003 241 VAL A N 1
ATOM 3364 C CA . VAL A 1 244 ? 8.16298 0.28370 -12.98844 1.000 28.33779 241 VAL A CA 1
ATOM 3365 C C . VAL A 1 244 ? 9.20241 -0.39441 -12.10299 1.000 27.23840 241 VAL A C 1
ATOM 3366 O O . VAL A 1 244 ? 8.87342 -1.30058 -11.33033 1.000 27.13093 241 VAL A O 1
ATOM 3379 N N . ALA A 1 245 ? 10.44853 0.05263 -12.21514 1.000 26.89834 242 ALA A N 1
ATOM 3380 C CA . ALA A 1 245 ? 11.52173 -0.37510 -11.33670 1.000 27.27954 242 ALA A CA 1
ATOM 3381 C C . ALA A 1 245 ? 11.19103 0.03989 -9.90851 1.000 26.59513 242 ALA A C 1
ATOM 3382 O O . ALA A 1 245 ? 10.91576 1.21749 -9.64527 1.000 24.73028 242 ALA A O 1
ATOM 3389 N N . THR A 1 246 ? 11.25022 -0.91772 -9.00291 1.000 24.99006 243 THR A N 1
ATOM 3390 C CA . THR A 1 246 ? 10.77831 -0.75593 -7.63161 1.000 25.63110 243 THR A CA 1
ATOM 3391 C C . THR A 1 246 ? 11.95579 -0.93660 -6.68300 1.000 29.32428 243 THR A C 1
ATOM 3392 O O . THR A 1 246 ? 12.50411 -2.04185 -6.54951 1.000 30.23602 243 THR A O 1
ATOM 3403 N N . LEU A 1 247 ? 12.30965 0.15136 -6.00465 1.000 31.85828 244 LEU A N 1
ATOM 3404 C CA . LEU A 1 247 ? 13.37389 0.17779 -5.03667 1.000 29.17214 244 LEU A CA 1
ATOM 3405 C C . LEU A 1 247 ? 12.89426 -0.37605 -3.69436 1.000 30.27078 244 LEU A C 1
ATOM 3406 O O . LEU A 1 247 ? 11.69428 -0.41004 -3.41120 1.000 32.36205 244 LEU A O 1
ATOM 3422 N N . VAL A 1 248 ? 13.86772 -0.79857 -2.87402 1.000 30.43928 245 VAL A N 1
ATOM 3423 C CA . VAL A 1 248 ? 13.68532 -1.37218 -1.53628 1.000 30.80443 245 VAL A CA 1
ATOM 3424 C C . VAL A 1 248 ? 13.23396 -2.81470 -1.67163 1.000 30.59781 245 VAL A C 1
ATOM 3425 O O . VAL A 1 248 ? 13.92904 -3.73207 -1.21693 1.000 37.86774 245 VAL A O 1
ATOM 3438 N N . SER A 1 249 ? 12.09880 -3.05186 -2.33833 1.000 36.19062 246 SER A N 1
ATOM 3439 C CA . SER A 1 249 ? 11.67558 -4.43387 -2.52802 1.000 37.82484 246 SER A CA 1
ATOM 3440 C C . SER A 1 249 ? 12.36252 -5.11135 -3.71410 1.000 39.73614 246 SER A C 1
ATOM 3441 O O . SER A 1 249 ? 12.30091 -6.34170 -3.79743 1.000 43.19512 246 SER A O 1
ATOM 3449 N N . GLY A 1 250 ? 12.99471 -4.35654 -4.60828 1.000 36.70013 247 GLY A N 1
ATOM 3450 C CA . GLY A 1 250 ? 13.84252 -4.92759 -5.63618 1.000 37.21451 247 GLY A CA 1
ATOM 3451 C C . GLY A 1 250 ? 13.10906 -5.74982 -6.67364 1.000 37.93182 247 GLY A C 1
ATOM 3452 O O . GLY A 1 250 ? 13.30505 -6.96285 -6.75066 1.000 37.93338 247 GLY A O 1
ATOM 3456 N N . CYS A 1 251 ? 12.27550 -5.11935 -7.48642 1.000 32.86364 248 CYS A N 1
ATOM 3457 C CA . CYS A 1 251 ? 11.46754 -5.86446 -8.43515 1.000 36.02293 248 CYS A CA 1
ATOM 3458 C C . CYS A 1 251 ? 11.03215 -4.91530 -9.53791 1.000 31.82080 248 CYS A C 1
ATOM 3459 O O . CYS A 1 251 ? 11.30295 -3.70972 -9.49243 1.000 30.21016 248 CYS A O 1
ATOM 3467 N N . ILE A 1 252 ? 10.33292 -5.47302 -10.52227 1.000 31.88388 249 ILE A N 1
ATOM 3468 C CA . ILE A 1 252 ? 9.61638 -4.69341 -11.52109 1.000 31.21769 249 ILE A CA 1
ATOM 3469 C C . ILE A 1 252 ? 8.13710 -4.81535 -11.19836 1.000 33.30654 249 ILE A C 1
ATOM 3470 O O . ILE A 1 252 ? 7.59845 -5.92819 -11.17747 1.000 35.28179 249 ILE A O 1
ATOM 3486 N N . SER A 1 253 ? 7.47907 -3.68734 -10.93830 1.000 33.31709 250 SER A N 1
ATOM 3487 C CA . SER A 1 253 ? 6.04397 -3.68018 -10.67617 1.000 32.47985 250 SER A CA 1
ATOM 3488 C C . SER A 1 253 ? 5.30260 -3.41503 -11.98606 1.000 33.47383 250 SER A C 1
ATOM 3489 O O . SER A 1 253 ? 5.47638 -2.36836 -12.61267 1.000 32.75220 250 SER A O 1
ATOM 3497 N N . VAL A 1 254 ? 4.46380 -4.35496 -12.39312 1.000 33.79561 251 VAL A N 1
ATOM 3498 C CA . VAL A 1 254 ? 3.69760 -4.23902 -13.62825 1.000 34.29981 251 VAL A CA 1
ATOM 3499 C C . VAL A 1 254 ? 2.30288 -3.76483 -13.26767 1.000 33.16411 251 VAL A C 1
ATOM 3500 O O . VAL A 1 254 ? 1.57925 -4.44720 -12.53330 1.000 34.95390 251 VAL A O 1
ATOM 3513 N N . ILE A 1 255 ? 1.93673 -2.59339 -13.77996 1.000 33.09703 252 ILE A N 1
ATOM 3514 C CA . ILE A 1 255 ? 0.70178 -1.90220 -13.42993 1.000 34.76914 252 ILE A CA 1
ATOM 3515 C C . ILE A 1 255 ? -0.16284 -1.77142 -14.67372 1.000 35.90242 252 ILE A C 1
ATOM 3516 O O . ILE A 1 255 ? 0.28926 -1.24177 -15.69155 1.000 37.96339 252 ILE A O 1
ATOM 3532 N N . ALA A 1 256 ? -1.41826 -2.19955 -14.56725 1.000 38.67380 253 ALA A N 1
ATOM 3533 C CA . ALA A 1 256 ? -2.33434 -2.11583 -15.69116 1.000 36.71287 253 ALA A CA 1
ATOM 3534 C C . ALA A 1 256 ? -2.78830 -0.67181 -15.89016 1.000 40.05496 253 ALA A C 1
ATOM 3535 O O . ALA A 1 256 ? -2.68974 0.15317 -14.98436 1.000 39.13583 253 ALA A O 1
ATOM 3542 N N . PRO A 1 257 ? -3.24171 -0.32415 -17.09094 1.000 40.74040 254 PRO A N 1
ATOM 3543 C CA . PRO A 1 257 ? -3.72943 1.05033 -17.31174 1.000 38.77231 254 PRO A CA 1
ATOM 3544 C C . PRO A 1 257 ? -4.76331 1.50334 -16.29157 1.000 41.33892 254 PRO A C 1
ATOM 3545 O O . PRO A 1 257 ? -4.83390 2.69878 -15.98981 1.000 47.75555 254 PRO A O 1
ATOM 3556 N N . ASP A 1 258 ? -5.57480 0.59095 -15.76136 1.000 41.24749 255 ASP A N 1
ATOM 3557 C CA . ASP A 1 258 ? -6.56905 0.91785 -14.75350 1.000 45.66843 255 ASP A CA 1
ATOM 3558 C C . ASP A 1 258 ? -5.98510 0.90769 -13.34340 1.000 46.77775 255 ASP A C 1
ATOM 3559 O O . ASP A 1 258 ? -6.73220 1.04904 -12.37651 1.000 45.82557 255 ASP A O 1
ATOM 3568 N N . GLY A 1 259 ? -4.67214 0.75268 -13.20694 1.000 44.09791 256 GLY A N 1
ATOM 3569 C CA . GLY A 1 259 ? -4.03372 0.82822 -11.91240 1.000 41.68543 256 GLY A CA 1
ATOM 3570 C C . GLY A 1 259 ? -3.85314 -0.48104 -11.18967 1.000 40.91047 256 GLY A C 1
ATOM 3571 O O . GLY A 1 259 ? -3.21338 -0.49436 -10.12823 1.000 41.08129 256 GLY A O 1
ATOM 3575 N N . THR A 1 260 ? -4.38705 -1.57220 -11.71632 1.000 42.11956 257 THR A N 1
ATOM 3576 C CA . THR A 1 260 ? -4.23672 -2.86064 -11.05881 1.000 39.40626 257 THR A CA 1
ATOM 3577 C C . THR A 1 260 ? -2.77167 -3.27314 -11.05286 1.000 42.88077 257 THR A C 1
ATOM 3578 O O . THR A 1 260 ? -2.08811 -3.21412 -12.08476 1.000 39.12175 257 THR A O 1
ATOM 3589 N N . LEU A 1 261 ? -2.29983 -3.72210 -9.89430 1.000 42.21918 258 LEU A N 1
ATOM 3590 C CA . LEU A 1 261 ? -0.96953 -4.31408 -9.78063 1.000 41.42539 258 LEU A CA 1
ATOM 3591 C C . LEU A 1 261 ? -1.05485 -5.72180 -10.35593 1.000 43.49988 258 LEU A C 1
ATOM 3592 O O . LEU A 1 261 ? -1.61250 -6.63006 -9.73977 1.000 49.28935 258 LEU A O 1
ATOM 3608 N N . VAL A 1 262 ? -0.52367 -5.89382 -11.56340 1.000 44.48389 259 VAL A N 1
ATOM 3609 C CA . VAL A 1 262 ? -0.61083 -7.17678 -12.25594 1.000 45.11341 259 VAL A CA 1
ATOM 3610 C C . VAL A 1 262 ? 0.34678 -8.19276 -11.63728 1.000 47.21790 259 VAL A C 1
ATOM 3611 O O . VAL A 1 262 ? -0.01674 -9.35523 -11.42771 1.000 48.06160 259 VAL A O 1
ATOM 3624 N N . GLU A 1 263 ? 1.58106 -7.78254 -11.34643 1.000 45.56670 260 GLU A N 1
ATOM 3625 C CA . GLU A 1 263 ? 2.59851 -8.69625 -10.83546 1.000 47.18029 260 GLU A CA 1
ATOM 3626 C C . GLU A 1 263 ? 3.83977 -7.90504 -10.43533 1.000 39.00120 260 GLU A C 1
ATOM 3627 O O . GLU A 1 263 ? 4.00458 -6.73272 -10.78939 1.000 38.51530 260 GLU A O 1
ATOM 3639 N N . GLN A 1 264 ? 4.68501 -8.55013 -9.63638 1.000 41.95132 261 GLN A N 1
ATOM 3640 C CA . GLN A 1 264 ? 5.96526 -7.99160 -9.21858 1.000 37.97661 261 GLN A CA 1
ATOM 3641 C C . GLN A 1 264 ? 7.03554 -9.03634 -9.49020 1.000 40.26561 261 GLN A C 1
ATOM 3642 O O . GLN A 1 264 ? 6.97236 -10.14697 -8.94775 1.000 44.06940 261 GLN A O 1
ATOM 3656 N N . VAL A 1 265 ? 7.99551 -8.68970 -10.34458 1.000 38.25542 262 VAL A N 1
ATOM 3657 C CA . VAL A 1 265 ? 9.02209 -9.62132 -10.80228 1.000 38.08965 262 VAL A CA 1
ATOM 3658 C C . VAL A 1 265 ? 10.31067 -9.30965 -10.02842 1.000 37.79385 262 VAL A C 1
ATOM 3659 O O . VAL A 1 265 ? 10.86421 -8.21496 -10.19765 1.000 37.51197 262 VAL A O 1
ATOM 3672 N N . PRO A 1 266 ? 10.76324 -10.19559 -9.14679 1.000 44.54278 263 PRO A N 1
ATOM 3673 C CA . PRO A 1 266 ? 11.98141 -9.88959 -8.38573 1.000 43.27196 263 PRO A CA 1
ATOM 3674 C C . PRO A 1 266 ? 13.20910 -9.88044 -9.27893 1.000 44.65059 263 PRO A C 1
ATOM 3675 O O . PRO A 1 266 ? 13.29051 -10.59612 -10.28661 1.000 47.47196 263 PRO A O 1
ATOM 3686 N N . THR A 1 267 ? 14.16624 -9.02609 -8.90689 1.000 39.75012 264 THR A N 1
ATOM 3687 C CA . THR A 1 267 ? 15.38920 -8.85553 -9.67721 1.000 43.74734 264 THR A CA 1
ATOM 3688 C C . THR A 1 267 ? 16.65768 -9.17769 -8.90845 1.000 46.33307 264 THR A C 1
ATOM 3689 O O . THR A 1 267 ? 17.70810 -9.34557 -9.53739 1.000 51.54578 264 THR A O 1
ATOM 3700 N N . GLY A 1 268 ? 16.59036 -9.27266 -7.58126 1.000 46.54276 265 GLY A N 1
ATOM 3701 C CA . GLY A 1 268 ? 17.74527 -9.56875 -6.76797 1.000 52.14396 265 GLY A CA 1
ATOM 3702 C C . GLY A 1 268 ? 18.51774 -8.37646 -6.24883 1.000 45.62047 265 GLY A C 1
ATOM 3703 O O . GLY A 1 268 ? 19.52313 -8.57361 -5.55095 1.000 55.01155 265 GLY A O 1
ATOM 3707 N N . ASP A 1 269 ? 18.09293 -7.14845 -6.55895 1.000 43.00726 266 ASP A N 1
ATOM 3708 C CA . ASP A 1 269 ? 18.80530 -5.93864 -6.15270 1.000 36.39891 266 ASP A CA 1
ATOM 3709 C C . ASP A 1 269 ? 17.78884 -4.94792 -5.60688 1.000 39.94332 266 ASP A C 1
ATOM 3710 O O . ASP A 1 269 ? 16.85261 -4.56225 -6.31209 1.000 39.33702 266 ASP A O 1
ATOM 3719 N N . ARG A 1 270 ? 17.97752 -4.52776 -4.35439 1.000 39.96694 267 ARG A N 1
ATOM 3720 C CA . ARG A 1 270 ? 17.07940 -3.53704 -3.77023 1.000 36.62379 267 ARG A CA 1
ATOM 3721 C C . ARG A 1 270 ? 17.14596 -2.20695 -4.50135 1.000 36.47513 267 ARG A C 1
ATOM 3722 O O . ARG A 1 270 ? 16.17350 -1.45034 -4.44884 1.000 36.75534 267 ARG A O 1
ATOM 3743 N N . VAL A 1 271 ? 18.24520 -1.93055 -5.22121 1.000 36.41484 268 VAL A N 1
ATOM 3744 C CA . VAL A 1 271 ? 18.40158 -0.71040 -6.00681 1.000 31.88247 268 VAL A CA 1
ATOM 3745 C C . VAL A 1 271 ? 18.22185 -1.02243 -7.49723 1.000 31.88307 268 VAL A C 1
ATOM 3746 O O . VAL A 1 271 ? 19.13653 -0.80534 -8.30037 1.000 40.29408 268 VAL A O 1
ATOM 3759 N N . THR A 1 272 ? 17.05373 -1.54960 -7.86863 1.000 29.80131 269 THR A N 1
ATOM 3760 C CA . THR A 1 272 ? 16.65439 -1.73703 -9.25755 1.000 29.62327 269 THR A CA 1
ATOM 3761 C C . THR A 1 272 ? 16.10886 -0.41909 -9.77786 1.000 26.62148 269 THR A C 1
ATOM 3762 O O . THR A 1 272 ? 15.15116 0.12191 -9.20529 1.000 29.12523 269 THR A O 1
ATOM 3773 N N . THR A 1 273 ? 16.66484 0.07882 -10.90565 1.000 26.57631 270 THR A N 1
ATOM 3774 C CA . THR A 1 273 ? 16.41043 1.47266 -11.24477 1.000 24.17970 270 THR A CA 1
ATOM 3775 C C . THR A 1 273 ? 15.70338 1.68066 -12.57174 1.000 23.25623 270 THR A C 1
ATOM 3776 O O . THR A 1 273 ? 14.98951 2.67079 -12.71537 1.000 25.08177 270 THR A O 1
ATOM 3787 N N . ASN A 1 274 ? 15.86981 0.79452 -13.54586 1.000 25.27832 271 ASN A N 1
ATOM 3788 C CA . ASN A 1 274 ? 15.27654 1.07495 -14.85097 1.000 24.79428 271 ASN A CA 1
ATOM 3789 C C . ASN A 1 274 ? 15.10071 -0.23539 -15.61047 1.000 23.83324 271 ASN A C 1
ATOM 3790 O O . ASN A 1 274 ? 15.69732 -1.27351 -15.28119 1.000 25.23114 271 ASN A O 1
ATOM 3801 N N . ILE A 1 275 ? 14.26470 -0.15161 -16.64911 1.000 25.02096 272 ILE A N 1
ATOM 3802 C CA . ILE A 1 275 ? 13.93427 -1.27677 -17.51354 1.000 27.38303 272 ILE A CA 1
ATOM 3803 C C . ILE A 1 275 ? 13.66632 -0.70637 -18.89699 1.000 22.90139 272 ILE A C 1
ATOM 3804 O O . ILE A 1 275 ? 13.10679 0.38988 -19.03997 1.000 25.09385 272 ILE A O 1
ATOM 3820 N N . ALA A 1 276 ? 14.01996 -1.49069 -19.90682 1.000 25.74654 273 ALA A N 1
ATOM 3821 C CA . ALA A 1 276 ? 13.82568 -1.14026 -21.30803 1.000 27.42146 273 ALA A CA 1
ATOM 3822 C C . ALA A 1 276 ? 13.63811 -2.43592 -22.09101 1.000 28.80360 273 ALA A C 1
ATOM 3823 O O . ALA A 1 276 ? 14.24276 -3.46907 -21.77142 1.000 30.80517 273 ALA A O 1
ATOM 3830 N N . PHE A 1 277 ? 12.81346 -2.37737 -23.13814 1.000 28.87385 274 PHE A N 1
ATOM 3831 C CA . PHE A 1 277 ? 12.49668 -3.58014 -23.91109 1.000 28.30541 274 PHE A CA 1
ATOM 3832 C C . PHE A 1 277 ? 13.26266 -3.62584 -25.22787 1.000 29.77964 274 PHE A C 1
ATOM 3833 O O . PHE A 1 277 ? 13.51379 -2.60341 -25.87245 1.000 29.89496 274 PHE A O 1
ATOM 3850 N N . GLY A 1 278 ? 13.68854 -4.82020 -25.56041 1.000 28.68443 275 GLY A N 1
ATOM 3851 C CA . GLY A 1 278 ? 14.36188 -5.01050 -26.82050 1.000 29.24482 275 GLY A CA 1
ATOM 3852 C C . GLY A 1 278 ? 14.3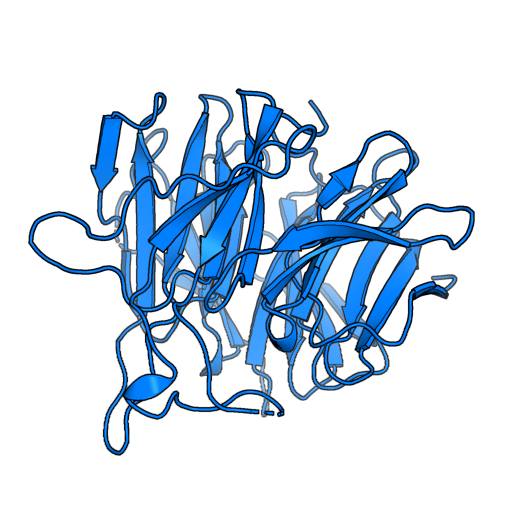9059 -6.46663 -27.19219 1.000 34.87193 275 GLY A C 1
ATOM 3853 O O . GLY A 1 278 ? 13.64854 -7.28542 -26.64784 1.000 36.53958 275 GLY A O 1
ATOM 3857 N N . GLY A 1 279 ? 15.22237 -6.77077 -28.19249 1.000 34.55083 276 GLY A N 1
ATOM 3858 C CA . GLY A 1 279 ? 15.33942 -8.12708 -28.66301 1.000 40.82229 276 GLY A CA 1
ATOM 3859 C C . GLY A 1 279 ? 14.19129 -8.49787 -29.58913 1.000 41.44192 276 GLY A C 1
ATOM 3860 O O . GLY A 1 279 ? 13.37065 -7.64816 -29.95891 1.000 40.09032 276 GLY A O 1
ATOM 3864 N N . PRO A 1 280 ? 14.12393 -9.76622 -29.99843 1.000 47.99401 277 PRO A N 1
ATOM 3865 C CA . PRO A 1 280 ? 13.00729 -10.20547 -30.85649 1.000 50.41266 277 PRO A CA 1
ATOM 3866 C C . PRO A 1 280 ? 11.64594 -9.92852 -30.22269 1.000 49.88558 277 PRO A C 1
ATOM 3867 O O . PRO A 1 280 ? 11.39555 -10.24645 -29.05300 1.000 49.61064 277 PRO A O 1
ATOM 3878 N N . ASP A 1 281 ? 10.77176 -9.29942 -31.01143 1.000 43.95301 278 ASP A N 1
ATOM 3879 C CA . ASP A 1 281 ? 9.41880 -8.92260 -30.62066 1.000 45.93622 278 ASP A CA 1
ATOM 3880 C C . ASP A 1 281 ? 9.39703 -7.99828 -29.40404 1.000 40.31835 278 ASP A C 1
ATOM 3881 O O . ASP A 1 281 ? 8.33961 -7.80524 -28.80884 1.000 46.69814 278 ASP A O 1
ATOM 3890 N N . LEU A 1 282 ? 10.53340 -7.38912 -29.04498 1.000 37.58475 279 LEU A N 1
ATOM 3891 C CA . LEU A 1 282 ? 10.64071 -6.55255 -27.84224 1.000 40.20767 279 LEU A CA 1
ATOM 3892 C C . LEU A 1 282 ? 10.20735 -7.33746 -26.60740 1.000 39.15368 279 LEU A C 1
ATOM 3893 O O . LEU A 1 282 ? 9.58995 -6.79875 -25.67866 1.000 36.27451 279 LEU A O 1
ATOM 3909 N N . LYS A 1 283 ? 10.52412 -8.63256 -26.58986 1.000 40.38936 280 LYS A N 1
ATOM 3910 C CA . LYS A 1 283 ? 10.13983 -9.48793 -25.47227 1.000 47.20984 280 LYS A CA 1
ATOM 3911 C C . LYS A 1 283 ? 11.30635 -9.83437 -24.56056 1.000 43.20164 280 LYS A C 1
ATOM 3912 O O . LYS A 1 283 ? 11.23758 -10.81453 -23.82450 1.000 42.97863 280 LYS A O 1
ATOM 3931 N N . THR A 1 284 ? 12.37961 -9.06149 -24.60761 1.000 38.62441 281 THR A N 1
ATOM 3932 C CA . THR A 1 284 ? 13.44901 -9.13977 -23.62471 1.000 35.91954 281 THR A CA 1
ATOM 3933 C C . THR A 1 284 ? 13.48335 -7.84413 -22.82435 1.000 34.75679 281 THR A C 1
ATOM 3934 O O . THR A 1 284 ? 13.49335 -6.74716 -23.39291 1.000 33.62878 281 THR A O 1
ATOM 3945 N N . ALA A 1 285 ? 13.47073 -7.96757 -21.49939 1.000 34.29370 282 ALA A N 1
ATOM 3946 C CA . ALA A 1 285 ? 13.59636 -6.81980 -20.61579 1.000 35.48544 282 ALA A CA 1
ATOM 3947 C C . ALA A 1 285 ? 15.05207 -6.65244 -20.19970 1.000 32.67946 282 ALA A C 1
ATOM 3948 O O . ALA A 1 285 ? 15.67759 -7.59794 -19.71647 1.000 37.92118 282 ALA A O 1
ATOM 3955 N N . TYR A 1 286 ? 15.57420 -5.45116 -20.37680 1.000 29.33939 283 TYR A N 1
ATOM 3956 C CA . TYR A 1 286 ? 16.93924 -5.07490 -20.01820 1.000 28.33159 283 TYR A CA 1
ATOM 3957 C C . TYR A 1 286 ? 16.82695 -4.16563 -18.80512 1.000 30.93958 283 TYR A C 1
ATOM 3958 O O . TYR A 1 286 ? 16.18502 -3.10879 -18.86757 1.000 27.57744 283 TYR A O 1
ATOM 3976 N N . ILE A 1 287 ? 17.42158 -4.59417 -17.70017 1.000 28.00789 284 ILE A N 1
ATOM 3977 C CA . ILE A 1 287 ? 17.18962 -3.95715 -16.41045 1.000 28.73699 284 ILE A CA 1
ATOM 3978 C C . ILE A 1 287 ? 18.51759 -3.54051 -15.80856 1.000 29.20034 284 ILE A C 1
ATOM 3979 O O . ILE A 1 287 ? 19.49295 -4.29281 -15.86708 1.000 28.41210 284 ILE A O 1
ATOM 3995 N N . THR A 1 288 ? 18.56384 -2.33655 -15.23787 1.000 29.12993 285 THR A N 1
ATOM 3996 C CA . THR A 1 288 ? 19.76127 -1.87500 -14.54272 1.000 28.08072 285 THR A CA 1
ATOM 3997 C C . THR A 1 288 ? 19.64614 -2.17476 -13.04727 1.000 28.25452 285 THR A C 1
ATOM 3998 O O . THR A 1 288 ? 18.69663 -1.73426 -12.39341 1.000 30.15251 285 THR A O 1
ATOM 4009 N N . LEU A 1 289 ? 20.59193 -2.95849 -12.53352 1.000 29.57834 286 LEU A N 1
ATOM 4010 C CA . LEU A 1 289 ? 20.69242 -3.25522 -11.09315 1.000 32.82212 286 LEU A CA 1
ATOM 4011 C C . LEU A 1 289 ? 21.80656 -2.35602 -10.57580 1.000 32.86862 286 LEU A C 1
ATOM 4012 O O . LEU A 1 289 ? 22.98217 -2.71174 -10.63376 1.000 32.88629 286 LEU A O 1
ATOM 4028 N N . SER A 1 290 ? 21.43875 -1.16753 -10.11051 1.000 33.67394 287 SER A N 1
ATOM 4029 C CA . SER A 1 290 ? 22.43295 -0.14448 -9.82092 1.000 32.01434 287 SER A CA 1
ATOM 4030 C C . SER A 1 290 ? 23.14095 -0.36198 -8.49975 1.000 39.80073 287 SER A C 1
ATOM 4031 O O . SER A 1 290 ? 24.17631 0.27056 -8.26097 1.000 43.96066 287 SER A O 1
ATOM 4039 N N . GLY A 1 291 ? 22.62166 -1.25373 -7.66416 1.000 37.62389 288 GLY A N 1
ATOM 4040 C CA . GLY A 1 291 ? 23.35740 -1.63990 -6.47285 1.000 39.60312 288 GLY A CA 1
ATOM 4041 C C . GLY A 1 291 ? 24.50841 -2.56789 -6.80147 1.000 46.69910 288 GLY A C 1
ATOM 4042 O O . GLY A 1 291 ? 25.64355 -2.35454 -6.35594 1.000 49.24116 288 GLY A O 1
ATOM 4046 N N . LYS A 1 292 ? 24.23457 -3.59347 -7.62396 1.000 40.85728 289 LYS A N 1
ATOM 4047 C CA . LYS A 1 292 ? 25.23817 -4.57154 -8.00467 1.000 41.78974 289 LYS A CA 1
ATOM 4048 C C . LYS A 1 292 ? 26.10629 -4.08211 -9.15525 1.000 41.68409 289 LYS A C 1
ATOM 4049 O O . LYS A 1 292 ? 27.08320 -4.75580 -9.50519 1.000 40.73591 289 LYS A O 1
ATOM 4068 N N . GLY A 1 293 ? 25.77000 -2.94303 -9.75174 1.000 41.98211 290 GLY A N 1
ATOM 4069 C CA . GLY A 1 293 ? 26.52910 -2.43733 -10.87936 1.000 38.44892 290 GLY A CA 1
ATOM 4070 C C . GLY A 1 293 ? 26.36951 -3.29344 -12.10986 1.000 36.58085 290 GLY A C 1
ATOM 4071 O O . GLY A 1 293 ? 27.34673 -3.50434 -12.83772 1.000 38.08904 290 GLY A O 1
ATOM 4075 N N . GLU A 1 294 ? 25.17148 -3.81342 -12.34611 1.000 35.33643 291 GLU A N 1
ATOM 4076 C CA . GLU A 1 294 ? 24.95075 -4.77976 -13.41017 1.000 39.33277 291 GLU A CA 1
ATOM 4077 C C . GLU A 1 294 ? 23.87712 -4.31164 -14.38684 1.000 32.41715 291 GLU A C 1
ATOM 4078 O O . GLU A 1 294 ? 22.93000 -3.59663 -14.04647 1.000 31.90281 291 GLU A O 1
ATOM 4090 N N . LEU A 1 295 ? 24.05313 -4.71182 -15.62801 1.000 33.90086 292 LEU A N 1
ATOM 4091 C CA . LEU A 1 295 ? 22.98242 -4.71498 -16.60070 1.000 33.16438 292 LEU A CA 1
ATOM 4092 C C . LEU A 1 295 ? 22.57404 -6.16702 -16.80113 1.000 32.78211 292 LEU A C 1
ATOM 4093 O O . LEU A 1 295 ? 23.43167 -7.01869 -17.03674 1.000 34.65537 292 LEU A O 1
ATOM 4109 N N . ILE A 1 296 ? 21.28007 -6.45861 -16.70459 1.000 32.11283 293 ILE A N 1
ATOM 4110 C CA . ILE A 1 296 ? 20.81949 -7.82510 -16.91750 1.000 34.46612 293 ILE A CA 1
ATOM 4111 C C . ILE A 1 296 ? 19.74247 -7.84080 -17.99894 1.000 37.26723 293 ILE A C 1
ATOM 4112 O O . ILE A 1 296 ? 19.15460 -6.81615 -18.35933 1.000 33.39657 293 ILE A O 1
ATOM 4128 N N . ALA A 1 297 ? 19.48420 -9.03243 -18.50962 1.000 42.66492 294 ALA A N 1
ATOM 4129 C CA . ALA A 1 297 ? 18.39627 -9.28070 -19.44011 1.000 42.70061 294 ALA A CA 1
ATOM 4130 C C . ALA A 1 297 ? 17.51541 -10.38067 -18.85804 1.000 43.67887 294 ALA A C 1
ATOM 4131 O O . ALA A 1 297 ? 17.99545 -11.28756 -18.17082 1.000 44.47536 294 ALA A O 1
ATOM 4138 N N . MET A 1 298 ? 16.23425 -10.32818 -19.19663 1.000 44.41468 295 MET A N 1
ATOM 4139 C CA . MET A 1 298 ? 15.24310 -11.25311 -18.66952 1.000 44.06978 295 MET A CA 1
ATOM 4140 C C . MET A 1 298 ? 14.15997 -11.46806 -19.72285 1.000 43.06941 295 MET A C 1
ATOM 4141 O O . MET A 1 298 ? 13.72686 -10.51886 -20.38277 1.000 43.93568 295 MET A O 1
ATOM 4155 N N . ASP A 1 299 ? 13.76665 -12.71645 -19.91799 1.000 46.70252 296 ASP A N 1
ATOM 4156 C CA . ASP A 1 299 ? 12.63005 -12.98919 -20.78495 1.000 45.96571 296 ASP A CA 1
ATOM 4157 C C . ASP A 1 299 ? 11.38493 -12.33056 -20.20476 1.000 48.39331 296 ASP A C 1
ATOM 4158 O O . ASP A 1 299 ? 11.16387 -12.35171 -18.98960 1.000 48.91546 296 ASP A O 1
ATOM 4167 N N . TRP A 1 300 ? 10.57086 -11.73703 -21.07498 1.000 44.36121 297 TRP A N 1
ATOM 4168 C CA . TRP A 1 300 ? 9.34958 -11.05006 -20.66496 1.000 45.73202 297 TRP A CA 1
ATOM 4169 C C . TRP A 1 300 ? 8.17415 -11.72333 -21.35883 1.000 49.17703 297 TRP A C 1
ATOM 4170 O O . TRP A 1 300 ? 8.25244 -12.05345 -22.54442 1.000 51.82351 297 TRP A O 1
ATOM 4191 N N . SER A 1 301 ? 7.08229 -11.93399 -20.62530 1.000 52.58871 298 SER A N 1
ATOM 4192 C CA . SER A 1 301 ? 5.98685 -12.71610 -21.19504 1.000 58.44370 298 SER A CA 1
ATOM 4193 C C . SER A 1 301 ? 5.24827 -11.95676 -22.29532 1.000 53.06699 298 SER A C 1
ATOM 4194 O O . SER A 1 301 ? 4.63589 -12.58315 -23.16357 1.000 60.29185 298 SER A O 1
ATOM 4202 N N . ARG A 1 302 ? 5.29665 -10.62244 -22.28400 1.000 50.16105 299 ARG A N 1
ATOM 4203 C CA . ARG A 1 302 ? 4.55459 -9.79549 -23.22492 1.000 51.37381 299 ARG A CA 1
ATOM 4204 C C . ARG A 1 302 ? 5.50576 -8.80141 -23.87222 1.000 48.19620 299 ARG A C 1
ATOM 4205 O O . ARG A 1 302 ? 6.52061 -8.43443 -23.27423 1.000 43.11403 299 ARG A O 1
ATOM 4226 N N . PRO A 1 303 ? 5.21071 -8.34330 -25.08297 1.000 42.56350 300 PRO A N 1
ATOM 4227 C CA . PRO A 1 303 ? 6.16591 -7.46115 -25.75939 1.000 40.11304 300 PRO A CA 1
ATOM 4228 C C . PRO A 1 303 ? 6.10053 -6.02501 -25.26771 1.000 39.26168 300 PRO A C 1
ATOM 4229 O O . PRO A 1 303 ? 5.07182 -5.53845 -24.79242 1.000 40.97218 300 PRO A O 1
ATOM 4240 N N . GLY A 1 304 ? 7.24227 -5.35688 -25.35529 1.000 35.76473 301 GLY A N 1
ATOM 4241 C CA . GLY A 1 304 ? 7.29925 -3.96540 -24.99007 1.000 35.74649 301 GLY A CA 1
ATOM 4242 C C . GLY A 1 304 ? 6.68553 -3.06269 -26.03610 1.000 35.30740 301 GLY A C 1
ATOM 4243 O O . GLY A 1 304 ? 6.46801 -3.43813 -27.18952 1.000 36.11898 301 GLY A O 1
ATOM 4247 N N . LEU A 1 305 ? 6.36621 -1.84932 -25.59968 1.000 33.28291 302 LEU A N 1
ATOM 4248 C CA . LEU A 1 305 ? 5.90680 -0.80885 -26.52118 1.000 31.76440 302 LEU A CA 1
ATOM 4249 C C . LEU A 1 305 ? 7.08659 -0.28786 -27.32780 1.000 34.51415 302 LEU A C 1
ATOM 4250 O O . LEU A 1 305 ? 8.06862 0.17184 -26.73179 1.000 31.63493 302 LEU A O 1
ATOM 4266 N N . PRO A 1 306 ? 7.04245 -0.32956 -28.66461 1.000 28.97303 303 PRO A N 1
ATOM 4267 C CA . PRO A 1 306 ? 8.12909 0.27835 -29.43229 1.000 29.65385 303 PRO A CA 1
ATOM 4268 C C . PRO A 1 306 ? 8.28745 1.75400 -29.12367 1.000 29.58389 303 PRO A C 1
ATOM 4269 O O . PRO A 1 306 ? 7.32366 2.51644 -29.15895 1.000 34.05651 303 PRO A O 1
ATOM 4280 N N . LEU A 1 307 ? 9.53293 2.16867 -28.89279 1.000 29.25675 304 LEU A N 1
ATOM 4281 C CA . LEU A 1 307 ? 9.81285 3.57313 -28.64654 1.000 29.67894 304 LEU A CA 1
ATOM 4282 C C . LEU A 1 307 ? 9.93537 4.33592 -29.95605 1.000 29.28363 304 LEU A C 1
ATOM 4283 O O . LEU A 1 307 ? 10.48752 3.83624 -30.94309 1.000 29.90242 304 LEU A O 1
ATOM 4299 N N . ASN A 1 308 ? 9.45303 5.57955 -29.95761 1.000 28.39365 305 ASN A N 1
ATOM 4300 C CA . ASN A 1 308 ? 9.61732 6.39571 -31.15524 1.000 29.65087 305 ASN A CA 1
ATOM 4301 C C . ASN A 1 308 ? 11.09116 6.65432 -31.43578 1.000 30.19484 305 ASN A C 1
ATOM 4302 O O . ASN A 1 308 ? 11.88741 6.90355 -30.53340 1.000 28.08169 305 ASN A O 1
ATOM 4313 N N . PHE A 1 309 ? 11.45158 6.59889 -32.71046 1.000 29.16329 306 PHE A N 1
ATOM 4314 C CA . PHE A 1 309 ? 12.79508 6.90877 -33.18311 1.000 30.82640 306 PHE A CA 1
ATOM 4315 C C . PHE A 1 309 ? 13.83491 5.90496 -32.73476 1.000 33.31298 306 PHE A C 1
ATOM 4316 O O . PHE A 1 309 ? 15.04063 6.16046 -32.91499 1.000 37.14296 306 PHE A O 1
ATOM 4333 N N . LEU A 1 310 ? 13.41087 4.77709 -32.16831 1.000 33.89499 307 LEU A N 1
ATOM 4334 C CA . LEU A 1 310 ? 14.28191 3.65328 -31.82929 1.000 28.57973 307 LEU A CA 1
ATOM 4335 C C . LEU A 1 310 ? 13.76149 2.36599 -32.43521 1.000 31.99931 307 LEU A C 1
ATOM 4336 O O . LEU A 1 310 ? 14.47060 1.68836 -33.18943 1.000 34.62654 307 LEU A O 1
ATOM 4352 N N . ASN A 1 311 ? 12.49777 2.06281 -32.16221 1.000 31.66191 308 ASN A N 1
ATOM 4353 C CA . ASN A 1 311 ? 11.89554 0.80335 -32.57473 1.000 31.54283 308 ASN A CA 1
ATOM 4354 C C . ASN A 1 311 ? 10.84844 0.94741 -33.67391 1.000 37.69524 308 ASN A C 1
ATOM 4355 O O . ASN A 1 311 ? 10.40037 -0.06814 -34.20630 1.000 46.45447 308 ASN A O 1
ATOM 4366 N N . LYS A 1 312 ? 10.38626 2.15720 -33.94941 1.000 44.27981 309 LYS A N 1
ATOM 4367 C CA . LYS A 1 312 ? 9.36956 2.39324 -34.96572 1.000 54.35985 309 LYS A CA 1
ATOM 4368 C C . LYS A 1 312 ? 9.50345 3.82239 -35.46335 1.000 53.83619 309 LYS A C 1
ATOM 4369 O O . LYS A 1 312 ? 9.79366 4.74604 -34.69690 1.000 54.71495 309 LYS A O 1
#

Seco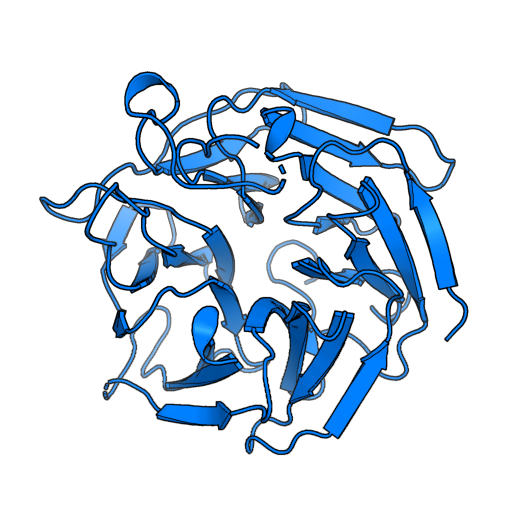ndary structure (DSSP, 8-state):
--EEEEE-S-SSEEEEEE-TTS-EEEEETTTTEEEEE-TTS-EEEEEE--S-EEEEEE-TTS-EEEEE----B---BPPPGGG----EEEEE-TTT--EEEEESEETTEE---EEEEEE-TTS-EEEEE---B-SS-BPPEEEEEEPTTT--EEEEEEEES-EEEEEE-TTSSEEEEEETTTTEEEEEEEEETTEE----EEEEE--SS-EEEEEEEBTTS-EEEEEETTTEEEEE-TTS-EEEEEE-S-TTEEEEEEESGGG-EEEEEETTTTEEEEEE-SSPBPPPTTTT-

Foldseek 3Di:
DDKFFQAFPAQQWAAWDQFAQRWTWTARQRQQFIKIGDNVNDIDTQARHPAGFAHWDQFLVRWIKTWHQQAAPDVTHFRDVVSGDATFIWTADSVNRDIDTQDQAAVVGGQHGWHYWAADQLRKIKTKGQFGDDDPDTAAIFMWIQDHVSPHIGTAGGGHHGWAAWDAFLVRQKIWIFRFFFRFIWIFGAPDPGHTVPPTGTQETDDDGKTWHYWFAANQRWIWTQIAQQAWTFTAHPNGDGPDTGHDPANQWHYWAFHDVQSQKIWTQRSVRRTIMIDGHPGHTRDGHPRRD

B-factor: mean 41.43, std 14.75, range [18.86, 122.41]

CATH classification: 2.120.10.30

Organism: Rhodopseudomonas palustris (strain ATCC BAA-98 / CGA009) (NCBI:txid258594)

Nearest PDB structures (foldseek):
  8dk0-assembly1_A  TM=1.003E+00  e=4.936E-56  Rhodopseudomonas palustris CGA009
  7riz-assembly1_A  TM=1.001E+00  e=2.160E-51  Rhodopseudomonas palustris CGA009
  7ris-assembly1_A  TM=9.925E-01  e=1.060E-50  Rhodopseudomonas palustris CGA009
  7plb-assembly1_A  TM=8.261E-01  e=1.448E-17  Caulobacter vibrioides CB15
  2ghs-assembly1_A  TM=8.134E-01  e=5.832E-14  Agrobacterium fabrum str. C58

Radius of gyration: 16.95 Å; Cα contacts (8 Å, |Δi|>4): 945; chains: 1; bounding box: 40×49×40 Å

InterPro domains:
  IPR005511 Senescence marker protein-30 (SMP-30) [PR01790] (180-200)
  IPR005511 Senescence marker protein-30 (SMP-30) [PR01790] (227-244)
  IPR005511 Senescence marker protein-30 (SMP-30) [PR01790] (269-287)
  IPR011042 Six-bladed beta-propeller, TolB-like [G3DSA:2.120.10.30] (2-306)
  IPR013658 SMP-30/Gluconolactonase/LRE-like region [PF08450] (13-286)
  IPR051262 SMP-30/CGR1 Lactonase [PTHR47572] (2-305)